Protein AF-A0A7X3QDZ6-F1 (afdb_monomer_lite)

Structure (mmCIF, N/CA/C/O backbone):
data_AF-A0A7X3QDZ6-F1
#
_entry.id   AF-A0A7X3QDZ6-F1
#
loop_
_atom_site.group_PDB
_atom_site.id
_atom_site.type_symbol
_atom_site.label_atom_id
_atom_site.label_alt_id
_atom_site.label_comp_id
_atom_site.label_asym_id
_atom_site.label_entity_id
_atom_site.label_seq_id
_atom_site.pdbx_PDB_ins_code
_atom_site.Cartn_x
_atom_site.Cartn_y
_atom_site.Cartn_z
_atom_site.occupancy
_atom_site.B_iso_or_equiv
_atom_site.auth_seq_id
_atom_site.auth_comp_id
_atom_site.auth_asym_id
_atom_site.auth_atom_id
_atom_site.pdbx_PDB_model_num
ATOM 1 N N . MET A 1 1 ? 13.128 16.447 39.216 1.00 39.03 1 MET A N 1
ATOM 2 C CA . MET A 1 1 ? 12.467 16.035 37.962 1.00 39.03 1 MET A CA 1
ATOM 3 C C . MET A 1 1 ? 12.676 17.175 36.978 1.00 39.03 1 MET A C 1
ATOM 5 O O . MET A 1 1 ? 12.108 18.234 37.190 1.00 39.03 1 MET A O 1
ATOM 9 N N . ILE A 1 2 ? 13.619 17.040 36.042 1.00 32.06 2 ILE A N 1
ATOM 10 C CA . ILE A 1 2 ? 13.965 18.112 35.094 1.00 32.06 2 ILE A CA 1
ATOM 11 C C . ILE A 1 2 ? 13.124 17.871 33.841 1.00 32.06 2 ILE A C 1
ATOM 13 O O . ILE A 1 2 ? 13.390 16.931 33.098 1.00 32.06 2 ILE A O 1
ATOM 17 N N . THR A 1 3 ? 12.072 18.663 33.657 1.00 36.03 3 THR A N 1
ATOM 18 C CA . THR A 1 3 ? 11.282 18.695 32.423 1.00 36.03 3 THR A CA 1
ATOM 19 C C . THR A 1 3 ? 12.034 19.507 31.375 1.00 36.03 3 THR A C 1
ATOM 21 O O . THR A 1 3 ? 12.447 20.638 31.626 1.00 36.03 3 THR A O 1
ATOM 24 N N . TYR A 1 4 ? 12.250 18.901 30.210 1.00 30.66 4 TYR A N 1
ATOM 25 C CA . TYR A 1 4 ? 12.899 19.527 29.066 1.00 30.66 4 TYR A CA 1
ATOM 26 C C . TYR A 1 4 ? 11.821 20.108 28.144 1.00 30.66 4 TYR A C 1
ATOM 28 O O . TYR A 1 4 ? 11.323 19.415 27.261 1.00 30.66 4 TYR A O 1
ATOM 36 N N . ASP A 1 5 ? 11.453 21.371 28.363 1.00 49.69 5 ASP A N 1
ATOM 37 C CA . ASP A 1 5 ? 10.680 22.163 27.400 1.00 49.69 5 ASP A CA 1
ATOM 38 C C . ASP A 1 5 ? 11.658 22.869 26.455 1.00 49.69 5 ASP A C 1
ATOM 40 O O . ASP A 1 5 ? 12.058 24.015 26.670 1.00 49.69 5 ASP A O 1
ATOM 44 N N . ALA A 1 6 ? 12.098 22.170 25.406 1.00 35.78 6 ALA A N 1
ATOM 45 C CA . ALA A 1 6 ? 12.750 22.849 24.294 1.00 35.78 6 ALA A CA 1
ATOM 46 C C . ALA A 1 6 ? 11.686 23.548 23.433 1.00 35.78 6 ALA A C 1
ATOM 48 O O . ALA A 1 6 ? 10.730 22.896 23.002 1.00 35.78 6 ALA A O 1
ATOM 49 N N . PRO A 1 7 ? 11.841 24.847 23.122 1.00 41.06 7 PRO A N 1
ATOM 50 C CA . PRO A 1 7 ? 10.949 25.522 22.195 1.00 41.06 7 PRO A CA 1
ATOM 51 C C . PRO A 1 7 ? 11.066 24.870 20.813 1.00 41.06 7 PRO A C 1
ATOM 53 O O . PRO A 1 7 ? 12.109 24.929 20.158 1.00 41.06 7 PRO A O 1
ATOM 56 N N . VAL A 1 8 ? 9.980 24.238 20.363 1.00 51.19 8 VAL A N 1
ATOM 57 C CA . VAL A 1 8 ? 9.862 23.713 19.001 1.00 51.19 8 VAL A CA 1
ATOM 58 C C . VAL A 1 8 ? 9.884 24.905 18.054 1.00 51.19 8 VAL A C 1
ATOM 60 O O . VAL A 1 8 ? 8.956 25.714 18.025 1.00 51.19 8 VAL A O 1
ATOM 63 N N . LYS A 1 9 ? 10.963 25.033 17.281 1.00 41.72 9 LYS A N 1
ATOM 64 C CA . LYS A 1 9 ? 11.078 26.046 16.233 1.00 41.72 9 LYS A CA 1
ATOM 65 C C . LYS A 1 9 ? 9.949 25.805 15.225 1.00 41.72 9 LYS A C 1
ATOM 67 O O . LYS A 1 9 ? 9.981 24.818 14.496 1.00 41.72 9 LYS A O 1
ATOM 72 N N . GLN A 1 10 ? 8.937 26.674 15.210 1.00 42.16 10 GLN A N 1
ATOM 73 C CA . GLN A 1 10 ? 7.867 26.619 14.215 1.00 42.16 10 GLN A CA 1
ATOM 74 C C . GLN A 1 10 ? 8.461 26.981 12.849 1.00 42.16 10 GLN A C 1
ATOM 76 O O . GLN A 1 10 ? 8.688 28.149 12.540 1.00 42.16 10 GLN A O 1
ATOM 81 N N . VAL A 1 11 ? 8.778 25.963 12.051 1.00 46.44 11 VAL A N 1
ATOM 82 C CA . VAL A 1 11 ? 9.081 26.132 10.628 1.00 46.44 11 VAL A CA 1
ATOM 83 C C . VAL A 1 11 ? 7.735 26.298 9.912 1.00 46.44 11 VAL A C 1
ATOM 85 O O . VAL A 1 11 ? 6.844 25.480 10.144 1.00 46.44 11 VAL A O 1
ATOM 88 N N . PRO A 1 12 ? 7.531 27.342 9.088 1.00 46.94 12 PRO A N 1
ATOM 89 C CA . PRO A 1 12 ? 6.293 27.490 8.328 1.00 46.94 12 PRO A CA 1
ATOM 90 C C . PRO A 1 12 ? 6.032 26.242 7.470 1.00 46.94 12 PRO A C 1
ATOM 92 O O . PRO A 1 12 ? 6.949 25.710 6.847 1.00 46.94 12 PRO A O 1
ATOM 95 N N . LEU A 1 13 ? 4.770 25.799 7.431 1.00 55.06 13 LEU A N 1
ATOM 96 C CA . LEU A 1 13 ? 4.281 24.551 6.814 1.00 55.06 13 LEU A CA 1
ATOM 97 C C . LEU A 1 13 ? 4.562 24.397 5.299 1.00 55.06 13 LEU A C 1
ATOM 99 O O . LEU A 1 13 ? 4.158 23.401 4.712 1.00 55.06 13 LEU A O 1
ATOM 103 N N . SER A 1 14 ? 5.239 25.351 4.649 1.00 57.78 14 SER A N 1
ATOM 104 C CA . SER A 1 14 ? 5.497 25.344 3.201 1.00 57.78 14 SER A CA 1
ATOM 105 C C . SER A 1 14 ? 6.920 24.954 2.787 1.00 57.78 14 SER A C 1
ATOM 107 O O . SER A 1 14 ? 7.248 25.034 1.601 1.00 57.78 14 SER A O 1
ATOM 109 N N . VAL A 1 15 ? 7.787 24.533 3.712 1.00 64.31 15 VAL A N 1
ATOM 110 C CA . VAL A 1 15 ? 9.142 24.103 3.337 1.00 64.31 15 VAL A CA 1
ATOM 111 C C . VAL A 1 15 ? 9.113 22.624 2.971 1.00 64.31 15 VAL A C 1
ATOM 113 O O . VAL A 1 15 ? 8.973 21.767 3.839 1.00 64.31 15 VAL A O 1
ATOM 116 N N . ALA A 1 16 ? 9.253 22.327 1.680 1.00 79.94 16 ALA A N 1
ATOM 117 C CA . ALA A 1 16 ? 9.419 20.960 1.205 1.00 79.94 16 ALA A CA 1
ATOM 118 C C . ALA A 1 16 ? 10.607 20.292 1.916 1.00 79.94 16 ALA A C 1
ATOM 120 O O . ALA A 1 16 ? 11.743 20.755 1.812 1.00 79.94 16 ALA A O 1
ATOM 121 N N . THR A 1 17 ? 10.342 19.209 2.642 1.00 87.12 17 THR A N 1
ATOM 122 C CA . THR A 1 17 ? 11.354 18.421 3.366 1.00 87.12 17 THR A CA 1
ATOM 123 C C . THR A 1 17 ? 11.896 17.266 2.526 1.00 87.12 17 THR A C 1
ATOM 125 O O . THR A 1 17 ? 12.957 16.723 2.826 1.00 87.12 17 THR A O 1
ATOM 128 N N . SER A 1 18 ? 11.189 16.921 1.449 1.00 90.56 18 SER A N 1
ATOM 129 C CA . SER A 1 18 ? 11.539 15.891 0.479 1.00 90.56 18 SER A CA 1
ATOM 130 C C . SER A 1 18 ? 11.453 16.446 -0.948 1.00 90.56 18 SER A C 1
ATOM 132 O O . SER A 1 18 ? 10.582 17.277 -1.230 1.00 90.56 18 SER A O 1
ATOM 134 N N . PRO A 1 19 ? 12.285 15.970 -1.896 1.00 91.12 19 PRO A N 1
ATOM 135 C CA . PRO A 1 19 ? 12.117 16.283 -3.315 1.00 91.12 19 PRO A CA 1
ATOM 136 C C . PRO A 1 19 ? 10.733 15.903 -3.864 1.00 91.12 19 PRO A C 1
ATOM 138 O O . PRO A 1 19 ? 10.259 16.546 -4.798 1.00 91.12 19 PRO A O 1
ATOM 141 N N . PHE A 1 20 ? 10.062 14.917 -3.257 1.00 89.50 20 PHE A N 1
ATOM 142 C CA . PHE A 1 20 ? 8.695 14.526 -3.618 1.00 89.50 20 PHE A CA 1
ATOM 143 C C . PHE A 1 20 ? 7.649 15.606 -3.284 1.00 89.50 20 PHE A C 1
ATOM 145 O O . PHE A 1 20 ? 6.623 15.685 -3.956 1.00 89.50 20 PHE A O 1
ATOM 152 N N . ASP A 1 21 ? 7.932 16.480 -2.316 1.00 85.19 21 ASP A N 1
ATOM 153 C CA . ASP A 1 21 ? 7.048 17.581 -1.904 1.00 85.19 21 ASP A CA 1
ATOM 154 C C . ASP A 1 21 ? 7.504 18.938 -2.468 1.00 85.19 21 ASP A C 1
ATOM 156 O O . ASP A 1 21 ? 6.826 19.958 -2.326 1.00 85.19 21 ASP A O 1
ATOM 160 N N . SER A 1 22 ? 8.667 18.969 -3.127 1.00 88.56 22 SER A N 1
ATOM 161 C CA . SER A 1 22 ? 9.267 20.186 -3.669 1.00 88.56 22 SER A CA 1
ATOM 162 C C . SER A 1 22 ? 8.448 20.764 -4.812 1.00 88.56 22 SER A C 1
ATOM 164 O O . SER A 1 22 ? 8.138 20.077 -5.780 1.00 88.56 22 SER A O 1
ATOM 166 N N . SER A 1 23 ? 8.199 22.073 -4.781 1.00 88.06 23 SER A N 1
ATOM 167 C CA . SER A 1 23 ? 7.532 22.767 -5.885 1.00 88.06 23 SER A CA 1
ATOM 168 C C . SER A 1 23 ? 8.296 22.774 -7.201 1.00 88.06 23 SER A C 1
ATOM 170 O O . SER A 1 23 ? 7.694 23.022 -8.241 1.00 88.06 23 SER A O 1
ATOM 172 N N . ILE A 1 24 ? 9.593 22.481 -7.149 1.00 90.69 24 ILE A N 1
ATOM 173 C CA . ILE A 1 24 ? 10.480 22.464 -8.308 1.00 90.69 24 ILE A CA 1
ATOM 174 C C . ILE A 1 24 ? 10.689 21.026 -8.797 1.00 90.69 24 ILE A C 1
ATOM 176 O O . ILE A 1 24 ? 10.744 20.798 -10.001 1.00 90.69 24 ILE A O 1
ATOM 180 N N . TYR A 1 25 ? 10.781 20.050 -7.883 1.00 90.25 25 TYR A N 1
ATOM 181 C CA . TYR A 1 25 ? 11.138 18.668 -8.233 1.00 90.25 25 TYR A CA 1
ATOM 182 C C . TYR A 1 25 ? 9.972 17.675 -8.257 1.00 90.25 25 TYR A C 1
ATOM 184 O O . TYR A 1 25 ? 10.123 16.606 -8.849 1.00 90.25 25 TYR A O 1
ATOM 192 N N . ARG A 1 26 ? 8.815 17.982 -7.654 1.00 88.56 26 ARG A N 1
ATOM 193 C CA . ARG A 1 26 ? 7.716 17.007 -7.530 1.00 88.56 26 ARG A CA 1
ATOM 194 C C . ARG A 1 26 ? 7.190 16.526 -8.881 1.00 88.56 26 ARG A C 1
ATOM 196 O O . ARG A 1 26 ? 6.906 15.350 -9.004 1.00 88.56 26 ARG A O 1
ATOM 203 N N . GLU A 1 27 ? 7.132 17.377 -9.905 1.00 87.88 27 GLU A N 1
ATOM 204 C CA . GLU A 1 27 ? 6.641 16.963 -11.233 1.00 87.88 27 GLU A CA 1
ATOM 205 C C . GLU A 1 27 ? 7.593 15.966 -11.921 1.00 87.88 27 GLU A C 1
ATOM 207 O O . GLU A 1 27 ? 7.200 15.274 -12.854 1.00 87.88 27 GLU A O 1
ATOM 212 N N . LEU A 1 28 ? 8.848 15.886 -11.462 1.00 89.56 28 LEU A N 1
ATOM 213 C CA . LEU A 1 28 ? 9.838 14.924 -11.941 1.00 89.56 28 LEU A CA 1
ATOM 214 C C . LEU A 1 28 ? 9.892 13.661 -11.073 1.00 89.56 28 LEU A C 1
ATOM 216 O O . LEU A 1 28 ? 10.048 12.561 -11.596 1.00 89.56 28 LEU A O 1
ATOM 220 N N . LEU A 1 29 ? 9.848 13.822 -9.749 1.00 91.12 29 LEU A N 1
ATOM 221 C CA . LEU A 1 29 ? 10.173 12.749 -8.807 1.00 91.12 29 LEU A CA 1
ATOM 222 C C . LEU A 1 29 ? 8.946 12.155 -8.118 1.00 91.12 29 LEU A C 1
ATOM 224 O O . LEU A 1 29 ? 8.983 10.993 -7.721 1.00 91.12 29 LEU A O 1
ATOM 228 N N . ARG A 1 30 ? 7.872 12.927 -7.931 1.00 89.44 30 ARG A N 1
ATOM 229 C CA . ARG A 1 30 ? 6.670 12.445 -7.252 1.00 89.44 30 ARG A CA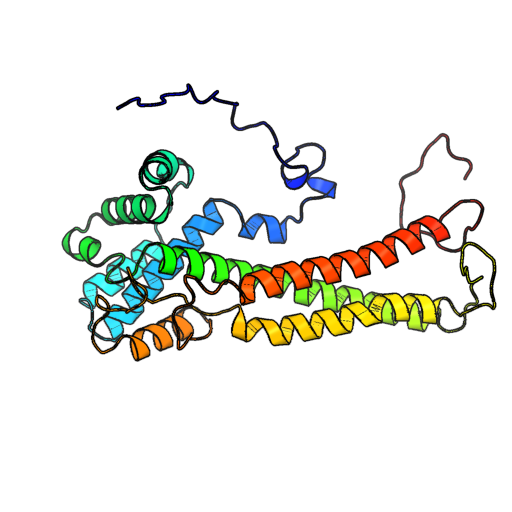 1
ATOM 230 C C . ARG A 1 30 ? 5.827 11.636 -8.218 1.00 89.44 30 ARG A C 1
ATOM 232 O O . ARG A 1 30 ? 5.511 12.064 -9.322 1.00 89.44 30 ARG A O 1
ATOM 239 N N . ASP A 1 31 ? 5.367 10.501 -7.725 1.00 92.31 31 ASP A N 1
ATOM 240 C CA . ASP A 1 31 ? 4.296 9.762 -8.362 1.00 92.31 31 ASP A CA 1
ATOM 241 C C . ASP A 1 31 ? 2.943 10.260 -7.837 1.00 92.31 31 ASP A C 1
ATOM 243 O O . ASP A 1 31 ? 2.673 10.157 -6.637 1.00 92.31 31 ASP A O 1
ATOM 247 N N . ALA A 1 32 ? 2.120 10.857 -8.703 1.00 89.75 32 ALA A N 1
ATOM 248 C CA . ALA A 1 32 ? 0.841 11.444 -8.300 1.00 89.75 32 ALA A CA 1
ATOM 249 C C . ALA A 1 32 ? -0.112 10.381 -7.730 1.00 89.75 32 ALA A C 1
ATOM 251 O O . ALA A 1 32 ? -0.553 10.531 -6.590 1.00 89.75 32 ALA A O 1
ATOM 252 N N . ASP A 1 33 ? -0.320 9.282 -8.465 1.00 92.75 33 ASP A N 1
ATOM 253 C CA . ASP A 1 33 ? -1.231 8.191 -8.093 1.00 92.75 33 AS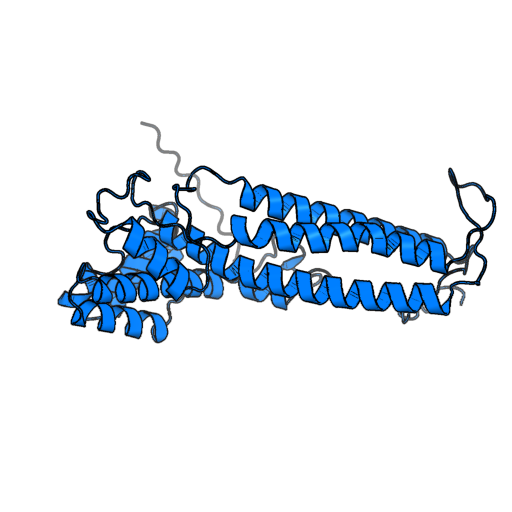P A CA 1
ATOM 254 C C . ASP A 1 33 ? -0.847 7.561 -6.744 1.00 92.75 33 ASP A C 1
ATOM 256 O O . ASP A 1 33 ? -1.692 7.345 -5.877 1.00 92.75 33 ASP A O 1
ATOM 260 N N . VAL A 1 34 ? 0.448 7.288 -6.527 1.00 95.31 34 VAL A N 1
ATOM 261 C CA . VAL A 1 34 ? 0.914 6.774 -5.228 1.00 95.31 34 VAL A CA 1
ATOM 262 C C . VAL A 1 34 ? 0.798 7.856 -4.156 1.00 95.31 34 VAL A C 1
ATOM 264 O O . VAL A 1 34 ? 0.361 7.565 -3.046 1.00 95.31 34 VAL A O 1
ATOM 267 N N . GLY A 1 35 ? 1.152 9.103 -4.468 1.00 93.38 35 GLY A N 1
ATOM 268 C CA . GLY A 1 35 ? 1.097 10.217 -3.524 1.00 93.38 35 GLY A CA 1
ATOM 269 C C . GLY A 1 35 ? -0.307 10.482 -2.975 1.00 93.38 35 GLY A C 1
ATOM 270 O O . GLY A 1 35 ? -0.441 10.808 -1.798 1.00 93.38 35 GLY A O 1
ATOM 271 N N . GLU A 1 36 ? -1.356 10.297 -3.780 1.00 93.88 36 GLU A N 1
ATOM 272 C CA . GLU A 1 36 ? -2.751 10.418 -3.331 1.00 93.88 36 GLU A CA 1
ATOM 273 C C . GLU A 1 36 ? -3.082 9.457 -2.178 1.00 93.88 36 GLU A C 1
ATOM 275 O O . GLU A 1 36 ? -3.755 9.850 -1.222 1.00 93.88 36 GLU A O 1
ATOM 280 N N . LEU A 1 37 ? -2.527 8.239 -2.202 1.00 97.06 37 LEU A N 1
ATOM 281 C CA . LEU A 1 37 ? -2.726 7.213 -1.171 1.00 97.06 37 LEU A CA 1
ATOM 282 C C . LEU A 1 37 ? -2.043 7.545 0.167 1.00 97.06 37 LEU A C 1
ATOM 284 O O . LEU A 1 37 ? -2.318 6.886 1.170 1.00 97.06 37 LEU A O 1
ATOM 288 N N . PHE A 1 38 ? -1.158 8.543 0.209 1.00 95.75 38 PHE A N 1
ATOM 289 C CA . PHE A 1 38 ? -0.389 8.912 1.404 1.00 95.75 38 PHE A CA 1
ATOM 290 C C . PHE A 1 38 ? -0.625 10.347 1.878 1.00 95.75 38 PHE A C 1
ATOM 292 O O . PHE A 1 38 ? 0.077 10.812 2.770 1.00 95.75 38 PHE A O 1
ATOM 299 N N . THR A 1 39 ? -1.639 11.028 1.343 1.00 95.62 39 THR A N 1
ATOM 300 C CA . THR A 1 39 ? -2.110 12.291 1.926 1.00 95.62 39 THR A CA 1
ATOM 301 C C . THR A 1 39 ? -2.697 12.063 3.321 1.00 95.62 39 THR A C 1
ATOM 303 O O . THR A 1 39 ? -3.249 10.994 3.603 1.00 95.62 39 THR A O 1
ATOM 306 N N . ASP A 1 40 ? -2.659 13.080 4.186 1.00 96.56 40 ASP A N 1
ATOM 307 C CA . ASP A 1 40 ? -3.281 12.997 5.515 1.00 96.56 40 ASP A CA 1
ATOM 308 C C . ASP A 1 40 ? -4.784 12.684 5.419 1.00 96.56 40 ASP A C 1
ATOM 310 O O . ASP A 1 40 ? -5.318 11.892 6.197 1.00 96.56 40 ASP A O 1
ATOM 314 N N . GLY A 1 41 ? -5.457 13.228 4.399 1.00 97.44 41 GLY A N 1
ATOM 315 C CA . GLY A 1 41 ? -6.850 12.906 4.092 1.00 97.44 41 GLY A CA 1
ATOM 316 C C . GLY A 1 41 ? -7.051 11.421 3.780 1.00 97.44 41 GLY A C 1
ATOM 317 O O . GLY A 1 41 ? -7.961 10.799 4.324 1.00 97.44 41 GLY A O 1
ATOM 318 N N . ALA A 1 42 ? -6.176 10.812 2.971 1.00 98.00 42 ALA A N 1
ATOM 319 C CA . ALA A 1 42 ? -6.233 9.379 2.683 1.00 98.00 42 ALA A CA 1
ATOM 320 C C . ALA A 1 42 ? -5.953 8.517 3.925 1.00 98.00 42 ALA A C 1
ATOM 322 O O . ALA A 1 42 ? -6.607 7.489 4.113 1.00 98.00 42 ALA A O 1
ATOM 323 N N . VAL A 1 43 ? -5.024 8.939 4.794 1.00 98.31 43 VAL A N 1
ATOM 324 C CA . VAL A 1 43 ? -4.739 8.276 6.080 1.00 98.31 43 VAL A CA 1
ATOM 325 C C . VAL A 1 43 ? -5.997 8.253 6.954 1.00 98.31 43 VAL A C 1
ATOM 327 O O . VAL A 1 43 ? -6.443 7.179 7.364 1.00 98.31 43 VAL A O 1
ATOM 330 N N . VAL A 1 44 ? -6.596 9.422 7.197 1.00 98.56 44 VAL A N 1
ATOM 331 C CA . VAL A 1 44 ? -7.809 9.575 8.015 1.00 98.56 44 VAL A CA 1
ATOM 332 C C . VAL A 1 44 ? -8.975 8.804 7.406 1.00 98.56 44 VAL A C 1
ATOM 334 O O . VAL A 1 44 ? -9.652 8.038 8.097 1.00 98.56 44 VAL A O 1
ATOM 337 N N . ARG A 1 45 ? -9.168 8.924 6.088 1.00 98.44 45 ARG A N 1
ATOM 338 C CA . ARG A 1 45 ? -10.257 8.250 5.386 1.00 98.44 45 ARG A CA 1
ATOM 339 C C . ARG A 1 45 ? -10.162 6.733 5.504 1.00 98.44 45 ARG A C 1
ATOM 341 O O . ARG A 1 45 ? -11.193 6.088 5.698 1.00 98.44 45 ARG A O 1
ATOM 348 N N . ALA A 1 46 ? -8.955 6.176 5.397 1.00 98.69 46 ALA A N 1
ATOM 349 C CA . ALA A 1 46 ? -8.726 4.746 5.540 1.00 98.69 46 ALA A CA 1
ATOM 350 C C . ALA A 1 46 ? -9.028 4.263 6.965 1.00 98.69 46 ALA A C 1
ATOM 352 O O . ALA A 1 46 ? -9.730 3.269 7.106 1.00 98.69 46 ALA A O 1
ATOM 353 N N . MET A 1 47 ? -8.580 4.982 8.002 1.00 98.75 47 MET A N 1
ATOM 354 C CA . MET A 1 47 ? -8.893 4.641 9.398 1.00 98.75 47 MET A CA 1
ATOM 355 C C . MET A 1 47 ? -10.405 4.637 9.658 1.00 98.75 47 MET A C 1
ATOM 357 O O . MET A 1 47 ? -10.944 3.658 10.163 1.00 98.75 47 MET A O 1
ATOM 361 N N . MET A 1 48 ? -11.118 5.673 9.216 1.00 98.75 48 MET A N 1
ATOM 362 C CA . MET A 1 48 ? -12.577 5.734 9.353 1.00 98.75 48 MET A CA 1
ATOM 363 C C . MET A 1 48 ? -13.297 4.608 8.587 1.00 98.75 48 MET A C 1
ATOM 365 O O . MET A 1 48 ? -14.311 4.094 9.051 1.00 98.75 48 MET A O 1
ATOM 369 N N . ARG A 1 49 ? -12.778 4.177 7.426 1.00 98.69 49 ARG A N 1
ATOM 370 C CA . ARG A 1 49 ? -13.324 3.011 6.706 1.00 98.69 49 ARG A CA 1
ATOM 371 C C . ARG A 1 49 ? -13.202 1.730 7.536 1.00 98.69 49 ARG A C 1
ATOM 373 O O . ARG A 1 49 ? -14.104 0.898 7.477 1.00 98.69 49 ARG A O 1
ATOM 380 N N . VAL A 1 50 ? -12.111 1.571 8.287 1.00 98.81 50 VAL A N 1
ATOM 381 C CA . VAL A 1 50 ? -11.928 0.433 9.199 1.00 98.81 50 VAL A CA 1
ATOM 382 C C . VAL A 1 50 ? -12.921 0.509 10.356 1.00 98.81 50 VAL A C 1
ATOM 384 O O . VAL A 1 50 ? -13.586 -0.485 10.618 1.00 98.81 50 VAL A O 1
ATOM 387 N N . GLU A 1 51 ? -13.091 1.677 10.980 1.00 98.75 51 GLU A N 1
ATOM 388 C CA . GLU A 1 51 ? -14.068 1.883 12.065 1.00 98.75 51 GLU A CA 1
ATOM 389 C C . GLU A 1 51 ? -15.500 1.530 11.637 1.00 98.75 51 GLU A C 1
ATOM 391 O O . GLU A 1 51 ? -16.208 0.801 12.332 1.00 98.75 51 GLU A O 1
ATOM 396 N N . GLY A 1 52 ? -15.920 1.995 10.455 1.00 98.62 52 GLY A N 1
ATOM 397 C CA . GLY A 1 52 ? -17.264 1.730 9.935 1.00 98.62 52 GLY A CA 1
ATOM 398 C C . GLY A 1 52 ? -17.477 0.249 9.632 1.00 98.62 52 GLY A C 1
ATOM 399 O O . GLY A 1 52 ? -18.492 -0.332 10.020 1.00 98.62 52 GLY A O 1
ATOM 400 N N . ALA A 1 53 ? -16.484 -0.391 9.004 1.00 98.75 53 ALA A N 1
ATOM 401 C CA . ALA A 1 53 ? -16.511 -1.826 8.737 1.00 98.75 53 ALA A CA 1
ATOM 402 C C . ALA A 1 53 ? -16.542 -2.652 10.033 1.00 98.75 53 ALA A C 1
ATOM 404 O O . ALA A 1 53 ? -17.328 -3.595 10.130 1.00 98.75 53 ALA A O 1
ATOM 405 N N . LEU A 1 54 ? -15.743 -2.277 11.036 1.00 98.56 54 LEU A N 1
ATOM 406 C CA . LEU A 1 54 ? -15.712 -2.933 12.340 1.00 98.56 54 LEU A CA 1
ATOM 407 C C . LEU A 1 54 ? -17.081 -2.856 13.021 1.00 98.56 54 LEU A C 1
ATOM 409 O O . LEU A 1 54 ? -17.648 -3.899 13.347 1.00 98.56 54 LEU A O 1
ATOM 413 N N . ALA A 1 55 ? -17.657 -1.658 13.147 1.00 98.50 55 ALA A N 1
ATOM 414 C CA . ALA A 1 55 ? -18.972 -1.475 13.756 1.00 98.50 55 ALA A CA 1
ATOM 415 C C . ALA A 1 55 ? -20.060 -2.265 13.009 1.00 98.50 55 ALA A C 1
ATOM 417 O O . ALA A 1 55 ? -20.873 -2.958 13.626 1.00 98.50 55 ALA A O 1
ATOM 418 N N . LYS A 1 56 ? -20.040 -2.240 11.670 1.00 98.62 56 LYS A N 1
ATOM 419 C CA . LYS A 1 56 ? -20.972 -3.002 10.827 1.00 98.62 56 LYS A CA 1
ATOM 420 C C . LYS A 1 56 ? -20.893 -4.509 11.083 1.00 98.62 56 LYS A C 1
ATOM 422 O O . LYS A 1 56 ? -21.930 -5.172 11.153 1.00 98.62 56 LYS A O 1
ATOM 427 N N . VAL A 1 57 ? -19.690 -5.076 11.181 1.00 98.44 57 VAL A N 1
ATOM 428 C CA . VAL A 1 57 ? -19.504 -6.509 11.470 1.00 98.44 57 VAL A CA 1
ATOM 429 C C . VAL A 1 57 ? -19.929 -6.825 12.903 1.00 98.44 57 VAL A C 1
ATOM 431 O O . VAL A 1 57 ? -20.694 -7.761 13.121 1.00 98.44 57 VAL A O 1
ATOM 434 N N . GLN A 1 58 ? -19.532 -6.005 13.877 1.00 98.12 58 GLN A N 1
ATOM 435 C CA . GLN A 1 58 ? -19.936 -6.173 15.273 1.00 98.12 58 GLN A CA 1
ATOM 436 C C . GLN A 1 58 ? -21.462 -6.163 15.435 1.00 98.12 58 GLN A C 1
ATOM 438 O O . GLN A 1 58 ? -22.004 -6.983 16.173 1.00 98.12 58 GLN A O 1
ATOM 443 N N . GLY A 1 59 ? -22.177 -5.303 14.705 1.00 98.06 59 GLY A N 1
ATOM 444 C CA . GLY A 1 59 ? -23.641 -5.293 14.688 1.00 98.06 59 GLY A CA 1
ATOM 445 C C . GLY A 1 59 ? -24.265 -6.545 14.068 1.00 98.06 59 GLY A C 1
ATOM 446 O O . GLY A 1 59 ? -25.288 -7.028 14.559 1.00 98.06 59 GLY A O 1
ATOM 447 N N . ARG A 1 60 ? -23.656 -7.104 13.011 1.00 97.94 60 ARG A N 1
ATOM 448 C CA . ARG A 1 60 ? -24.094 -8.379 12.411 1.00 97.94 60 ARG A CA 1
ATOM 449 C C . ARG A 1 60 ? -23.963 -9.541 13.389 1.00 97.94 60 ARG A C 1
ATOM 451 O O . ARG A 1 60 ? -24.894 -10.335 13.493 1.00 97.94 60 ARG A O 1
ATOM 458 N N . LEU A 1 61 ? -22.857 -9.578 14.128 1.00 97.44 61 LEU A N 1
ATOM 459 C CA . LEU A 1 61 ? -22.566 -10.590 15.147 1.00 97.44 61 LEU A CA 1
ATOM 460 C C . LEU A 1 61 ? -23.286 -10.348 16.483 1.00 97.44 61 LEU A C 1
ATOM 462 O O . LEU A 1 61 ? -23.242 -11.188 17.375 1.00 97.44 61 LEU A O 1
ATOM 466 N N . GLY A 1 62 ? -23.967 -9.208 16.634 1.00 96.19 62 GLY A N 1
ATOM 467 C CA . GLY A 1 62 ? -24.668 -8.849 17.867 1.00 96.19 62 GLY A CA 1
ATOM 468 C C . GLY A 1 62 ? -23.746 -8.450 19.024 1.00 96.19 62 GLY A C 1
ATOM 469 O O . GLY A 1 62 ? -24.196 -8.434 20.165 1.00 96.19 62 GLY A O 1
ATOM 470 N N . LEU A 1 63 ? -22.483 -8.113 18.744 1.00 95.56 63 LEU A N 1
ATOM 471 C CA . LEU A 1 63 ? -21.508 -7.636 19.735 1.00 95.56 63 LEU A CA 1
ATOM 472 C C . LEU A 1 63 ? -21.798 -6.198 20.187 1.00 95.56 63 LEU A C 1
ATOM 474 O O . LEU A 1 63 ? -21.515 -5.834 21.325 1.00 95.56 63 LEU A O 1
ATOM 478 N N . ILE A 1 64 ? -22.391 -5.394 19.302 1.00 96.94 64 ILE A N 1
ATOM 479 C CA . ILE A 1 64 ? -22.945 -4.071 19.613 1.00 96.94 64 ILE A CA 1
ATOM 480 C C . ILE A 1 64 ? -24.390 -3.989 19.090 1.00 96.94 64 ILE A C 1
ATOM 482 O O . ILE A 1 64 ? -24.751 -4.739 18.173 1.00 96.94 64 ILE A O 1
ATOM 486 N N . PRO A 1 65 ? -25.244 -3.089 19.615 1.00 98.00 65 PRO A N 1
ATOM 487 C CA . PRO A 1 65 ? -26.603 -2.919 19.112 1.00 98.00 65 PRO A CA 1
ATOM 488 C C . PRO A 1 65 ? -26.622 -2.611 17.611 1.00 98.00 65 PRO A C 1
ATOM 490 O O . PRO A 1 65 ? -25.901 -1.733 17.136 1.00 98.00 65 PRO A O 1
ATOM 493 N N . LYS A 1 66 ? -27.503 -3.285 16.858 1.00 98.19 66 LYS A N 1
ATOM 494 C CA . LYS A 1 66 ? -27.623 -3.115 15.396 1.00 98.19 66 LYS A CA 1
ATOM 495 C C . LYS A 1 66 ? -27.866 -1.663 14.973 1.00 98.19 66 LYS A C 1
ATOM 497 O O . LYS A 1 66 ? -27.340 -1.236 13.951 1.00 98.19 66 LYS A O 1
ATOM 502 N N . ALA A 1 67 ? -28.633 -0.910 15.765 1.00 97.88 67 ALA A N 1
ATOM 503 C CA . ALA A 1 67 ? -28.873 0.512 15.526 1.00 97.88 67 ALA A CA 1
ATOM 504 C C . ALA A 1 67 ? -27.577 1.334 15.637 1.00 97.88 67 ALA A C 1
ATOM 506 O O . ALA A 1 67 ? -27.277 2.113 14.737 1.00 97.88 67 ALA A O 1
ATOM 507 N N . SER A 1 68 ? -26.768 1.093 16.675 1.00 98.38 68 SER A N 1
ATOM 508 C CA . SER A 1 68 ? -25.466 1.748 16.852 1.00 98.38 68 SER A CA 1
ATOM 509 C C . SER A 1 68 ? -24.487 1.383 15.739 1.00 98.38 68 SER A C 1
ATOM 511 O O . SER A 1 68 ? -23.832 2.266 15.195 1.00 98.38 68 SER A O 1
ATOM 513 N N . ALA A 1 69 ? -24.434 0.108 15.343 1.00 98.31 69 ALA A N 1
ATOM 514 C CA . ALA A 1 69 ? -23.615 -0.340 14.217 1.00 98.31 69 ALA A CA 1
ATOM 515 C C . ALA A 1 69 ? -23.963 0.388 12.910 1.00 98.31 69 ALA A C 1
ATOM 517 O O . ALA A 1 69 ? -23.069 0.862 12.212 1.00 98.31 69 ALA A O 1
ATOM 518 N N . ALA A 1 70 ? -25.258 0.501 12.596 1.00 97.75 70 ALA A N 1
ATOM 519 C CA . ALA A 1 70 ? -25.727 1.201 11.405 1.00 97.75 70 ALA A CA 1
ATOM 520 C C . ALA A 1 70 ? -25.427 2.708 11.465 1.00 97.75 70 ALA A C 1
ATOM 522 O O . ALA A 1 70 ? -24.960 3.273 10.479 1.00 97.75 70 ALA A O 1
ATOM 523 N N . ALA A 1 71 ? -25.647 3.348 12.619 1.00 97.88 71 ALA A N 1
ATOM 524 C CA . ALA A 1 71 ? -25.338 4.763 12.815 1.00 97.88 71 ALA A CA 1
ATOM 525 C C . ALA A 1 71 ? -23.841 5.052 12.612 1.00 97.88 71 ALA A C 1
ATOM 527 O O . ALA A 1 71 ? -23.489 5.988 11.896 1.00 97.88 71 ALA A O 1
ATOM 528 N N . ILE A 1 72 ? -22.963 4.217 13.179 1.00 98.44 72 ILE A N 1
ATOM 529 C CA . ILE A 1 72 ? -21.510 4.365 13.039 1.00 98.44 72 ILE A CA 1
ATOM 530 C C . ILE A 1 72 ? -21.059 4.116 11.593 1.00 98.44 72 ILE A C 1
ATOM 532 O O . ILE A 1 72 ? -20.331 4.946 11.055 1.00 98.44 72 ILE A O 1
ATOM 536 N N . ASP A 1 73 ? -21.484 3.026 10.937 1.00 98.00 73 ASP A N 1
ATOM 537 C CA . ASP A 1 73 ? -21.098 2.742 9.539 1.00 98.00 73 ASP A CA 1
ATOM 538 C C . ASP A 1 73 ? -21.527 3.874 8.593 1.00 98.00 73 ASP A C 1
ATOM 540 O O . ASP A 1 73 ? -20.726 4.341 7.782 1.00 98.00 73 ASP A O 1
ATOM 544 N N . ASN A 1 74 ? -22.756 4.381 8.742 1.00 96.62 74 ASN A N 1
ATOM 545 C CA . ASN A 1 74 ? -23.245 5.512 7.951 1.00 96.62 74 ASN A CA 1
ATOM 546 C C . ASN A 1 74 ? -22.416 6.777 8.209 1.00 96.62 74 ASN A C 1
ATOM 548 O O . ASN A 1 74 ? -21.913 7.387 7.264 1.00 96.62 74 ASN A O 1
ATOM 552 N N . ALA A 1 75 ? -22.186 7.123 9.479 1.00 96.88 75 ALA A N 1
ATOM 553 C CA . ALA A 1 75 ? -21.374 8.279 9.846 1.00 96.88 75 ALA A CA 1
ATOM 554 C C . ALA A 1 75 ? -19.950 8.175 9.277 1.00 96.88 75 ALA A C 1
ATOM 556 O O . ALA A 1 75 ? -19.424 9.146 8.737 1.00 96.88 75 ALA A O 1
ATOM 557 N N . MET A 1 76 ? -19.332 6.991 9.311 1.00 97.62 76 MET A N 1
ATOM 558 C CA . MET A 1 76 ? -18.002 6.794 8.735 1.00 97.62 76 MET A CA 1
ATOM 559 C C . MET A 1 76 ? -17.979 6.968 7.216 1.00 97.62 76 MET A C 1
ATOM 561 O O . MET A 1 76 ? -16.926 7.296 6.679 1.00 97.62 76 MET A O 1
ATOM 565 N N . ARG A 1 77 ? -19.091 6.801 6.495 1.00 95.00 77 ARG A N 1
ATOM 566 C CA . ARG A 1 77 ? -19.146 7.052 5.043 1.00 95.00 77 ARG A CA 1
ATOM 567 C C . ARG A 1 77 ? -19.314 8.532 4.713 1.00 95.00 77 ARG A C 1
ATOM 569 O O . ARG A 1 77 ? -18.748 8.990 3.722 1.00 95.00 77 ARG A O 1
ATOM 576 N N . GLU A 1 78 ? -20.052 9.265 5.538 1.00 95.31 78 GLU A N 1
ATOM 577 C CA . GLU A 1 78 ? -20.488 10.634 5.240 1.00 95.31 78 GLU A CA 1
ATOM 578 C C . GLU A 1 78 ? -19.583 11.704 5.856 1.00 95.31 78 GLU A C 1
ATOM 580 O O . GLU A 1 78 ? -19.241 12.687 5.190 1.00 95.31 78 GLU A O 1
ATOM 585 N N . LEU A 1 79 ? -19.151 11.501 7.105 1.00 95.62 79 LEU A N 1
ATOM 586 C CA . LEU A 1 79 ? -18.370 12.488 7.840 1.00 95.62 79 LEU A CA 1
ATOM 587 C C . LEU A 1 79 ? -17.036 12.776 7.152 1.00 95.62 79 LEU A C 1
ATOM 589 O O . LEU A 1 79 ? -16.362 11.886 6.621 1.00 95.62 79 LEU A O 1
ATOM 593 N N . GLN A 1 80 ? -16.652 14.047 7.226 1.00 94.56 80 GLN A N 1
ATOM 594 C CA . GLN A 1 80 ? -15.348 14.547 6.824 1.00 94.56 80 GLN A CA 1
ATOM 595 C C . GLN A 1 80 ? -14.627 15.044 8.069 1.00 94.56 80 GLN A C 1
ATOM 597 O O . GLN A 1 80 ? -15.193 15.791 8.863 1.00 94.56 80 GLN A O 1
ATOM 602 N N . VAL A 1 81 ? -13.375 14.632 8.226 1.00 96.00 81 VAL A N 1
ATOM 603 C CA . VAL A 1 81 ? -12.506 15.091 9.308 1.00 96.00 81 VAL A CA 1
ATOM 604 C C . VAL A 1 81 ? -11.331 15.804 8.667 1.00 96.00 81 VAL A C 1
ATOM 606 O O . VAL A 1 81 ? -10.612 15.201 7.870 1.00 96.00 81 VAL A O 1
ATOM 609 N N . ASP A 1 82 ? -11.145 17.078 9.008 1.00 96.38 82 ASP A N 1
ATOM 610 C CA . ASP A 1 82 ? -9.935 17.812 8.645 1.00 96.38 82 ASP A CA 1
ATOM 611 C C . ASP A 1 82 ? -8.734 17.187 9.376 1.00 96.38 82 ASP A C 1
ATOM 613 O O . ASP A 1 82 ? -8.675 17.256 10.609 1.00 96.38 82 ASP A O 1
ATOM 617 N N . PRO A 1 83 ? -7.756 16.594 8.669 1.00 96.19 83 PRO A N 1
ATOM 618 C CA . PRO A 1 83 ? -6.611 15.975 9.320 1.00 96.19 83 PRO A CA 1
ATOM 619 C C . PRO A 1 83 ? -5.799 16.952 10.177 1.00 96.19 83 PRO A C 1
ATOM 621 O O . PRO A 1 83 ? -5.254 16.550 11.206 1.00 96.19 83 PRO A O 1
ATOM 624 N N . ALA A 1 84 ? -5.756 18.240 9.812 1.00 95.94 84 ALA A N 1
ATOM 625 C CA . ALA A 1 84 ? -5.022 19.242 10.580 1.00 95.94 84 ALA A CA 1
ATOM 626 C C . ALA A 1 84 ? -5.606 19.433 11.991 1.00 95.94 84 ALA A C 1
ATOM 628 O O . ALA A 1 84 ? -4.862 19.703 12.939 1.00 95.94 84 ALA A O 1
ATOM 629 N N . SER A 1 85 ? -6.915 19.215 12.157 1.00 96.56 85 SER A N 1
ATOM 630 C CA . SER A 1 85 ? -7.591 19.308 13.457 1.00 96.56 85 SER A CA 1
ATOM 631 C C . SER A 1 85 ? -7.133 18.232 14.454 1.00 96.56 85 SER A C 1
ATOM 633 O O . SER A 1 85 ? -7.199 18.443 15.664 1.00 96.56 85 SER A O 1
ATOM 635 N N . LEU A 1 86 ? -6.579 17.112 13.968 1.00 97.81 86 LEU A N 1
ATOM 636 C CA . LEU A 1 86 ? -6.095 16.006 14.800 1.00 97.81 86 LEU A CA 1
ATOM 637 C C . LEU A 1 86 ? -4.711 16.271 15.408 1.00 97.81 86 LEU A C 1
ATOM 639 O O . LEU A 1 86 ? -4.282 15.537 16.303 1.00 97.81 86 LEU A O 1
ATOM 643 N N . ALA A 1 87 ? -3.982 17.289 14.938 1.00 96.38 87 ALA A N 1
ATOM 644 C CA . ALA A 1 87 ? -2.583 17.503 15.305 1.00 96.38 87 ALA A CA 1
ATOM 645 C C . ALA A 1 87 ? -2.340 17.689 16.822 1.00 96.38 87 ALA A C 1
ATOM 647 O O . ALA A 1 87 ? -1.388 17.092 17.337 1.00 96.38 87 ALA A O 1
ATOM 648 N N . PRO A 1 88 ? -3.153 18.457 17.581 1.00 96.81 88 PRO A N 1
ATOM 649 C CA . PRO A 1 88 ? -2.969 18.591 19.027 1.00 96.81 88 PRO A CA 1
ATOM 650 C C . PRO A 1 88 ? -3.140 17.263 19.774 1.00 96.81 88 PRO A C 1
ATOM 652 O O . PRO A 1 88 ? -2.284 16.910 20.585 1.00 96.81 88 PRO A O 1
ATOM 655 N N . GLY A 1 89 ? -4.195 16.506 19.459 1.00 96.81 89 GLY A N 1
ATOM 656 C CA . GLY A 1 89 ? -4.455 15.205 20.080 1.00 96.81 89 GLY A CA 1
ATOM 657 C C . GLY A 1 89 ? -3.413 14.157 19.687 1.00 96.81 89 GLY A C 1
ATOM 658 O O . GLY A 1 89 ? -2.928 13.418 20.539 1.00 96.81 89 GLY A O 1
ATOM 659 N N . THR A 1 90 ? -2.968 14.171 18.427 1.00 97.25 90 THR A N 1
ATOM 660 C CA . THR A 1 90 ? -1.878 13.309 17.941 1.00 97.25 90 THR A CA 1
ATOM 661 C C . THR A 1 90 ? -0.580 13.575 18.700 1.00 97.25 90 THR A C 1
ATOM 663 O O . THR A 1 90 ? 0.099 12.636 19.106 1.00 97.25 90 THR A O 1
ATOM 666 N N . ARG A 1 91 ? -0.238 14.849 18.948 1.00 96.62 91 ARG A N 1
ATOM 667 C CA . ARG A 1 91 ? 0.936 15.216 19.755 1.00 96.62 91 ARG A CA 1
ATOM 668 C C . ARG A 1 91 ? 0.834 14.678 21.182 1.00 96.62 91 ARG A C 1
ATOM 670 O O . ARG A 1 91 ? 1.830 14.195 21.706 1.00 96.62 91 ARG A O 1
ATOM 677 N N . ALA A 1 92 ? -0.339 14.787 21.802 1.00 96.38 92 ALA A N 1
ATOM 678 C CA . ALA A 1 92 ? -0.549 14.355 23.180 1.00 96.38 92 ALA A CA 1
ATOM 679 C C . ALA A 1 92 ? -0.515 12.825 23.329 1.00 96.38 92 ALA A C 1
ATOM 681 O O . ALA A 1 92 ? 0.067 12.317 24.283 1.00 96.38 92 ALA A O 1
ATOM 682 N N . ALA A 1 93 ? -1.110 12.096 22.382 1.00 95.69 93 ALA A N 1
ATOM 683 C CA . ALA A 1 93 ? -1.213 10.638 22.425 1.00 95.69 93 ALA A CA 1
ATOM 684 C C . ALA A 1 93 ? -0.020 9.904 21.782 1.00 95.69 93 ALA A C 1
ATOM 686 O O . ALA A 1 93 ? 0.131 8.700 21.965 1.00 95.69 93 ALA A O 1
ATOM 687 N N . GLY A 1 94 ? 0.801 10.598 20.987 1.00 97.12 94 GLY A N 1
ATOM 688 C CA . GLY A 1 94 ? 1.878 10.008 20.182 1.00 97.12 94 GLY A CA 1
ATOM 689 C C . GLY A 1 94 ? 1.402 9.293 18.909 1.00 97.12 94 GLY A C 1
ATOM 690 O O . GLY A 1 94 ? 2.226 8.877 18.098 1.00 97.12 94 GLY A O 1
ATOM 691 N N . ILE A 1 95 ? 0.087 9.172 18.713 1.00 97.56 95 ILE A N 1
ATOM 692 C CA . ILE A 1 95 ? -0.573 8.508 17.584 1.00 97.56 95 ILE A CA 1
ATOM 693 C C . ILE A 1 95 ? -1.917 9.199 17.277 1.00 97.56 95 ILE A C 1
ATOM 695 O O . ILE A 1 95 ? -2.523 9.767 18.186 1.00 97.56 95 ILE A O 1
ATOM 699 N N . PRO A 1 96 ? -2.413 9.167 16.025 1.00 97.56 96 PRO A N 1
ATOM 700 C CA . PRO A 1 96 ? -3.593 9.942 15.629 1.00 97.56 96 PRO A CA 1
ATOM 701 C C . PRO A 1 96 ? -4.934 9.288 15.982 1.00 97.56 96 PRO A C 1
ATOM 703 O O . PRO A 1 96 ? -5.947 9.981 16.032 1.00 97.56 96 PRO A O 1
ATOM 706 N N . ALA A 1 97 ? -4.967 7.971 16.207 1.00 98.00 97 ALA A N 1
ATOM 707 C CA . ALA A 1 97 ? -6.223 7.239 16.360 1.00 98.00 97 ALA A CA 1
ATOM 708 C C . ALA A 1 97 ? -7.090 7.717 17.546 1.00 98.00 97 ALA A C 1
ATOM 710 O O . ALA A 1 97 ? -8.280 7.909 17.317 1.00 98.00 97 ALA A O 1
ATOM 711 N N . PRO A 1 98 ? -6.559 8.002 18.755 1.00 98.06 98 PRO A N 1
ATOM 712 C CA . PRO A 1 98 ? -7.377 8.537 19.848 1.00 98.06 98 PRO A CA 1
ATOM 713 C C . PRO A 1 98 ? -8.042 9.871 19.491 1.00 98.06 98 PRO A C 1
ATOM 715 O O . PRO A 1 98 ? -9.252 10.011 19.628 1.00 98.06 98 PRO A O 1
ATOM 718 N N . ALA A 1 99 ? -7.272 10.810 18.929 1.00 98.06 99 ALA A N 1
ATOM 719 C CA . ALA A 1 99 ? -7.785 12.113 18.506 1.00 98.06 99 ALA A CA 1
ATOM 720 C C . ALA A 1 99 ? -8.860 11.987 17.417 1.00 98.06 99 ALA A C 1
ATOM 722 O O . ALA A 1 99 ? -9.841 12.726 17.421 1.00 98.06 99 ALA A O 1
ATOM 723 N N . LEU A 1 100 ? -8.680 11.041 16.490 1.00 98.38 100 LEU A N 1
ATOM 724 C CA . LEU A 1 100 ? -9.674 10.744 15.467 1.00 98.38 100 LEU A CA 1
ATOM 725 C C . LEU A 1 100 ? -10.954 10.169 16.085 1.00 98.38 100 LEU A C 1
ATOM 727 O O . LEU A 1 100 ? -12.036 10.639 15.757 1.00 98.38 100 LEU A O 1
ATOM 731 N N . VAL A 1 101 ? -10.847 9.173 16.967 1.00 97.88 101 VAL A N 1
ATOM 732 C CA . VAL A 1 101 ? -12.011 8.554 17.618 1.00 97.88 101 VAL A CA 1
ATOM 733 C C . VAL A 1 101 ? -12.800 9.591 18.415 1.00 97.88 101 VAL A C 1
ATOM 735 O O . VAL A 1 101 ? -14.022 9.622 18.294 1.00 97.88 101 VAL A O 1
ATOM 738 N N . ASP A 1 102 ? -12.131 10.472 19.160 1.00 97.00 102 ASP A N 1
ATOM 739 C CA . ASP A 1 102 ? -12.793 11.547 19.907 1.00 97.00 102 ASP A CA 1
ATOM 740 C C . ASP A 1 102 ? -13.516 12.522 18.965 1.00 97.00 102 ASP A C 1
ATOM 742 O O . ASP A 1 102 ? -14.713 12.760 19.127 1.00 97.00 102 ASP A O 1
ATOM 746 N N . ALA A 1 103 ? -12.844 12.989 17.906 1.00 96.88 103 ALA A N 1
ATOM 747 C CA . ALA A 1 103 ? -13.454 13.871 16.908 1.00 96.88 103 ALA A CA 1
ATOM 748 C C . ALA A 1 103 ? -14.677 13.233 16.224 1.00 96.88 103 ALA A C 1
ATOM 750 O O . ALA A 1 103 ? -15.667 13.909 15.947 1.00 96.88 103 ALA A O 1
ATOM 751 N N . LEU A 1 104 ? -14.630 11.926 15.955 1.00 97.25 104 LEU A N 1
ATOM 752 C CA . LEU A 1 104 ? -15.747 11.194 15.363 1.00 97.25 104 LEU A CA 1
ATOM 753 C C . LEU A 1 104 ? -16.900 11.017 16.352 1.00 97.25 104 LEU A C 1
ATOM 755 O O . LEU A 1 104 ? -18.049 11.201 15.961 1.00 97.25 104 LEU A O 1
ATOM 759 N N . ARG A 1 105 ? -16.623 10.688 17.620 1.00 96.44 105 ARG A N 1
ATOM 760 C CA . ARG A 1 105 ? -17.654 10.588 18.667 1.00 96.44 105 ARG A CA 1
ATOM 761 C C . ARG A 1 105 ? -18.409 11.900 18.825 1.00 96.44 105 ARG A C 1
ATOM 763 O O . ARG A 1 105 ? -19.638 11.878 18.875 1.00 96.44 105 ARG A O 1
ATOM 770 N N . ASP A 1 106 ? -17.684 13.014 18.826 1.00 94.0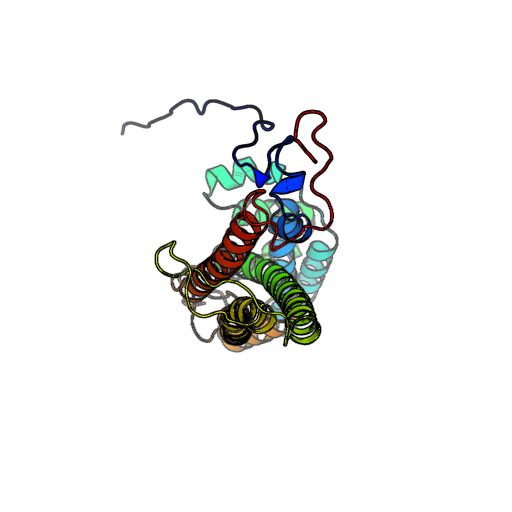6 106 ASP A N 1
ATOM 771 C CA . ASP A 1 106 ? -18.275 14.347 18.859 1.00 94.06 106 ASP A CA 1
ATOM 772 C C . ASP A 1 106 ? -19.094 14.613 17.589 1.00 94.06 106 ASP A C 1
ATOM 774 O O . ASP A 1 106 ? -20.246 15.037 17.665 1.00 94.06 106 ASP A O 1
ATOM 778 N N . ALA A 1 107 ? -18.554 14.305 16.407 1.00 93.94 107 ALA A N 1
ATOM 779 C CA . ALA A 1 107 ? -19.238 14.529 15.134 1.00 93.94 107 ALA A CA 1
ATOM 780 C C . ALA A 1 107 ? -20.496 13.661 14.932 1.00 93.94 107 ALA A C 1
ATOM 782 O O . ALA A 1 107 ? -21.397 14.075 14.204 1.00 93.94 107 ALA A O 1
ATOM 783 N N . LEU A 1 108 ? -20.592 12.490 15.576 1.00 93.19 108 LEU A N 1
ATOM 784 C CA . LEU A 1 108 ? -21.777 11.626 15.506 1.00 93.19 108 LEU A CA 1
ATOM 785 C C . LEU A 1 108 ? -23.032 12.293 16.089 1.00 93.19 108 LEU A C 1
ATOM 787 O O . LEU A 1 108 ? -24.132 11.932 15.681 1.00 93.19 108 LEU A O 1
ATOM 791 N N . GLN A 1 109 ? -22.883 13.213 17.055 1.00 90.06 109 GLN A N 1
ATOM 792 C CA . GLN A 1 109 ? -23.997 13.895 17.743 1.00 90.06 109 GLN A CA 1
ATOM 793 C C . GLN A 1 109 ? -25.079 12.932 18.291 1.00 90.06 109 GLN A C 1
ATOM 795 O O . GLN A 1 109 ? -26.237 13.308 18.457 1.00 90.06 109 GLN A O 1
ATOM 800 N N . ALA A 1 110 ? -24.694 11.686 18.585 1.00 91.50 110 ALA A N 1
ATOM 801 C CA . ALA A 1 110 ? -25.563 10.617 19.076 1.00 91.50 110 ALA A CA 1
ATOM 802 C C . ALA A 1 110 ? -24.821 9.809 20.158 1.00 91.50 110 ALA A C 1
ATOM 804 O O . ALA A 1 110 ? -24.223 8.765 19.859 1.00 91.50 110 ALA A O 1
ATOM 805 N N . PRO A 1 111 ? -24.772 10.303 21.411 1.00 90.25 111 PRO A N 1
ATOM 806 C CA . PRO A 1 111 ? -23.990 9.695 22.495 1.00 90.25 111 PRO A CA 1
ATOM 807 C C . PRO A 1 111 ? -24.316 8.211 22.757 1.00 90.25 111 PRO A C 1
ATOM 809 O O . PRO A 1 111 ? -23.436 7.411 23.091 1.00 90.25 111 PRO A O 1
ATOM 812 N N . GLU A 1 112 ? -25.571 7.814 22.553 1.00 93.50 112 GLU A N 1
ATOM 813 C CA . GLU A 1 112 ? -26.060 6.439 22.665 1.00 93.50 112 GLU A CA 1
ATOM 814 C C . GLU A 1 112 ? -25.448 5.483 21.630 1.00 93.50 112 GLU A C 1
ATOM 816 O O . GLU A 1 112 ? -25.422 4.271 21.842 1.00 93.50 112 GLU A O 1
ATOM 821 N N . HIS A 1 113 ? -24.919 6.011 20.526 1.00 96.25 113 HIS A N 1
ATOM 822 C CA . HIS A 1 113 ? -24.217 5.241 19.503 1.00 96.25 113 HIS A CA 1
ATOM 823 C C . HIS A 1 113 ? -22.701 5.427 19.604 1.00 96.25 113 HIS A C 1
ATOM 825 O O . HIS A 1 113 ? -21.954 4.460 19.472 1.00 96.25 113 HIS A O 1
ATOM 831 N N . ALA A 1 114 ? -22.242 6.644 19.907 1.00 94.81 114 ALA A N 1
ATOM 832 C CA . ALA A 1 114 ? -20.831 7.030 19.900 1.00 94.81 114 ALA A CA 1
ATOM 833 C C . ALA A 1 114 ? -19.942 6.206 20.851 1.00 94.81 114 ALA A C 1
ATOM 835 O O . ALA A 1 114 ? -18.773 5.964 20.548 1.00 94.81 114 ALA A O 1
ATOM 836 N N . HIS A 1 115 ? -20.471 5.720 21.976 1.00 93.88 115 HIS A N 1
ATOM 837 C CA . HIS A 1 115 ? -19.687 4.896 22.903 1.00 93.88 115 HIS A CA 1
ATOM 838 C C . HIS A 1 115 ? -19.338 3.497 22.356 1.00 93.88 115 HIS A C 1
ATOM 840 O O . HIS A 1 115 ? -18.418 2.865 22.871 1.00 93.88 115 HIS A O 1
ATOM 846 N N . TYR A 1 116 ? -20.020 3.033 21.299 1.00 97.25 116 TYR A N 1
ATOM 847 C CA . TYR A 1 116 ? -19.685 1.794 20.585 1.00 97.25 116 TYR A CA 1
ATOM 848 C C . TYR A 1 116 ? -18.667 1.999 19.452 1.00 97.25 116 TYR A C 1
ATOM 850 O O . TYR A 1 116 ? -18.190 1.024 18.874 1.00 97.25 116 TYR A O 1
ATOM 858 N N . LEU A 1 117 ? -18.312 3.243 19.113 1.00 97.81 117 LEU A N 1
ATOM 859 C CA . LEU A 1 117 ? -17.223 3.508 18.174 1.00 97.81 117 LEU A CA 1
ATOM 860 C C . LEU A 1 117 ? -15.902 3.017 18.778 1.00 97.81 117 LEU A C 1
ATOM 862 O O . LEU A 1 117 ? -15.633 3.281 19.958 1.00 97.81 117 LEU A O 1
ATOM 866 N N . HIS A 1 118 ? -15.078 2.352 17.961 1.00 97.69 118 HIS A N 1
ATOM 867 C CA . HIS A 1 118 ? -13.805 1.753 18.364 1.00 97.69 118 HIS A CA 1
ATOM 868 C C . HIS A 1 118 ? -13.939 0.603 19.386 1.00 97.69 118 HIS A C 1
ATOM 870 O O . HIS A 1 118 ? -13.008 0.316 20.139 1.00 97.69 118 HIS A O 1
ATOM 876 N N . TRP A 1 119 ? -15.102 -0.058 19.465 1.00 96.25 119 TRP A N 1
ATOM 877 C CA . TRP A 1 119 ? -15.359 -1.073 20.491 1.00 96.25 119 TRP A CA 1
ATOM 878 C C . TRP A 1 119 ? -14.389 -2.261 20.402 1.00 96.25 119 TRP A C 1
ATOM 880 O O . TRP A 1 119 ? -14.344 -2.972 19.399 1.00 96.25 119 TRP A O 1
ATOM 890 N N . GLY A 1 120 ? -13.614 -2.479 21.468 1.00 94.06 120 GLY A N 1
ATOM 891 C CA . GLY A 1 120 ? -12.679 -3.600 21.627 1.00 94.06 120 GLY A CA 1
ATOM 892 C C . GLY A 1 120 ? -11.391 -3.532 20.791 1.00 94.06 120 GLY A C 1
ATOM 893 O O . GLY A 1 120 ? -10.452 -4.278 21.079 1.00 94.06 120 GLY A O 1
ATOM 894 N N . ALA A 1 121 ? -11.314 -2.643 19.798 1.00 96.56 121 ALA A N 1
ATOM 895 C CA . ALA A 1 121 ? -10.106 -2.414 19.012 1.00 96.56 121 ALA A CA 1
ATOM 896 C C . ALA A 1 121 ? -9.058 -1.620 19.804 1.00 96.56 121 ALA A C 1
ATOM 898 O O . ALA A 1 121 ? -9.370 -0.910 20.761 1.00 96.56 121 ALA A O 1
ATOM 899 N N . THR A 1 122 ? -7.796 -1.736 19.391 1.00 97.50 122 THR A N 1
ATOM 900 C CA . THR A 1 122 ? -6.748 -0.785 19.781 1.00 97.50 122 THR A CA 1
ATOM 901 C C . THR A 1 122 ? -6.439 0.179 18.642 1.00 97.50 122 THR A C 1
ATOM 903 O O . THR A 1 122 ? -6.706 -0.096 17.472 1.00 97.50 122 THR A O 1
ATOM 906 N N . SER A 1 123 ? -5.791 1.299 18.958 1.00 98.19 123 SER A N 1
ATOM 907 C CA . SER A 1 123 ? -5.340 2.280 17.966 1.00 98.19 123 SER A CA 1
ATOM 908 C C . SER A 1 123 ? -4.534 1.648 16.826 1.00 98.19 123 SER A C 1
ATOM 910 O O . SER A 1 123 ? -4.712 2.010 15.663 1.00 98.19 123 SER A O 1
ATOM 912 N N . GLN A 1 124 ? -3.684 0.668 17.145 1.00 97.94 124 GLN A N 1
ATOM 913 C CA . GLN A 1 124 ? -2.868 -0.014 16.147 1.00 97.94 124 GLN A CA 1
ATOM 914 C C . GLN A 1 124 ? -3.698 -0.866 15.174 1.00 97.94 124 GLN A C 1
ATOM 916 O O . GLN A 1 124 ? -3.358 -0.895 13.997 1.00 97.94 124 GLN A O 1
ATOM 921 N N . ASP A 1 125 ? -4.802 -1.486 15.605 1.00 98.06 125 ASP A N 1
ATOM 922 C CA . ASP A 1 125 ? -5.687 -2.267 14.722 1.00 98.06 125 ASP A CA 1
ATOM 923 C C . ASP A 1 125 ? -6.206 -1.399 13.567 1.00 98.06 125 ASP A C 1
ATOM 925 O O . ASP A 1 125 ? -6.138 -1.765 12.389 1.00 98.06 125 ASP A O 1
ATOM 929 N N . ILE A 1 126 ? -6.649 -0.190 13.910 1.00 98.56 126 ILE A N 1
ATOM 930 C CA . ILE A 1 126 ? -7.218 0.781 12.976 1.00 98.56 126 ILE A CA 1
ATOM 931 C C . ILE A 1 126 ? -6.142 1.385 12.075 1.00 98.56 126 ILE A C 1
ATOM 933 O O . ILE A 1 126 ? -6.320 1.467 10.857 1.00 98.56 126 ILE A O 1
ATOM 937 N N . MET A 1 127 ? -5.006 1.779 12.655 1.00 98.69 127 MET A N 1
ATOM 938 C CA . MET A 1 127 ? -3.899 2.381 11.911 1.00 98.69 127 MET A CA 1
ATOM 939 C C . MET A 1 127 ? -3.261 1.395 10.928 1.00 98.69 127 MET A C 1
ATOM 941 O O . MET A 1 127 ? -3.047 1.748 9.767 1.00 98.69 127 MET A O 1
ATOM 945 N N . ASP A 1 128 ? -2.985 0.164 11.363 1.00 98.56 128 ASP A N 1
ATOM 946 C CA . ASP A 1 128 ? -2.334 -0.853 10.537 1.00 98.56 128 ASP A CA 1
ATOM 947 C C . ASP A 1 128 ? -3.275 -1.382 9.448 1.00 98.56 128 ASP A C 1
ATOM 949 O O . ASP A 1 128 ? -2.872 -1.477 8.287 1.00 98.56 128 ASP A O 1
ATOM 953 N N . THR A 1 129 ? -4.552 -1.629 9.761 1.00 98.69 129 THR A N 1
ATOM 954 C CA . THR A 1 129 ? -5.537 -1.996 8.729 1.00 98.69 129 THR A CA 1
ATOM 955 C C . THR A 1 129 ? -5.742 -0.846 7.736 1.00 98.69 129 THR A C 1
ATOM 957 O O . THR A 1 129 ? -5.785 -1.065 6.523 1.00 98.69 129 THR A O 1
ATOM 960 N N . GLY A 1 130 ? -5.787 0.402 8.218 1.00 98.69 130 GLY A N 1
ATOM 961 C CA . GLY A 1 130 ? -5.856 1.597 7.376 1.00 98.69 130 GLY A CA 1
ATOM 962 C C . GLY A 1 130 ? -4.619 1.784 6.488 1.00 98.69 130 GLY A C 1
ATOM 963 O O . GLY A 1 130 ? -4.732 2.213 5.339 1.00 98.69 130 GLY A O 1
ATOM 964 N N . LEU A 1 131 ? -3.423 1.442 6.974 1.00 98.75 131 LEU A N 1
ATOM 965 C CA . LEU A 1 131 ? -2.206 1.384 6.163 1.00 98.75 131 LEU A CA 1
ATOM 966 C C . LEU A 1 131 ? -2.316 0.304 5.084 1.00 98.75 131 LEU A C 1
ATOM 968 O O . LEU A 1 131 ? -2.103 0.602 3.911 1.00 98.75 131 LEU A O 1
ATOM 972 N N . VAL A 1 132 ? -2.698 -0.918 5.450 1.00 98.44 132 VAL A N 1
ATOM 973 C CA . VAL A 1 132 ? -2.817 -2.046 4.517 1.00 98.44 132 VAL A CA 1
ATOM 974 C C . VAL A 1 132 ? -3.835 -1.769 3.404 1.00 98.44 132 VAL A C 1
ATOM 976 O O . VAL A 1 132 ? -3.568 -2.075 2.241 1.00 98.44 132 VAL A O 1
ATOM 979 N N . LEU A 1 133 ? -4.959 -1.111 3.709 1.00 98.75 133 LEU A N 1
ATOM 980 C CA . LEU A 1 133 ? -5.930 -0.677 2.697 1.00 98.75 133 LEU A CA 1
ATOM 981 C C . LEU A 1 133 ? -5.312 0.245 1.634 1.00 98.75 133 LEU A C 1
ATOM 983 O O . LEU A 1 133 ? -5.663 0.139 0.458 1.00 98.75 133 LEU A O 1
ATOM 987 N N . ARG A 1 134 ? -4.392 1.129 2.036 1.00 98.69 134 ARG A N 1
ATOM 988 C CA . ARG A 1 134 ? -3.676 2.044 1.132 1.00 98.69 134 ARG A CA 1
ATOM 989 C C . ARG A 1 134 ? -2.557 1.315 0.389 1.00 98.69 134 ARG A C 1
ATOM 991 O O . ARG A 1 134 ? -2.418 1.483 -0.819 1.00 98.69 134 ARG A O 1
ATOM 998 N N . LEU A 1 135 ? -1.834 0.421 1.066 1.00 98.75 135 LEU A N 1
ATOM 999 C CA . LEU A 1 135 ? -0.816 -0.434 0.445 1.00 98.75 135 LEU A CA 1
ATOM 1000 C C . LEU A 1 135 ? -1.395 -1.388 -0.605 1.00 98.75 135 LEU A C 1
ATOM 1002 O O . LEU A 1 135 ? -0.697 -1.697 -1.567 1.00 98.75 135 LEU A O 1
ATOM 1006 N N . ARG A 1 136 ? -2.661 -1.808 -0.487 1.00 98.69 136 ARG A N 1
ATOM 1007 C CA . ARG A 1 136 ? -3.361 -2.521 -1.568 1.00 98.69 136 ARG A CA 1
ATOM 1008 C C . ARG A 1 136 ? -3.363 -1.700 -2.858 1.00 98.69 136 ARG A C 1
ATOM 1010 O O . ARG A 1 136 ? -2.952 -2.219 -3.888 1.00 98.69 136 ARG A O 1
ATOM 1017 N N . GLY A 1 137 ? -3.733 -0.418 -2.780 1.00 98.25 137 GLY A N 1
ATOM 1018 C CA . GLY A 1 137 ? -3.699 0.492 -3.929 1.00 98.25 137 GLY A CA 1
ATOM 1019 C C . GLY A 1 137 ? -2.292 0.645 -4.512 1.00 98.25 137 GLY A C 1
ATOM 1020 O O . GLY A 1 137 ? -2.119 0.604 -5.725 1.00 98.25 137 GLY A O 1
ATOM 1021 N N . VAL A 1 138 ? -1.266 0.716 -3.656 1.00 98.38 138 VAL A N 1
ATOM 1022 C CA . VAL A 1 138 ? 0.138 0.723 -4.104 1.00 98.38 138 VAL A CA 1
ATOM 1023 C C . VAL A 1 138 ? 0.489 -0.564 -4.854 1.00 98.38 138 VAL A C 1
ATOM 1025 O O . VAL A 1 138 ? 1.096 -0.498 -5.920 1.00 98.38 138 VAL A O 1
ATOM 1028 N N . CYS A 1 139 ? 0.102 -1.730 -4.328 1.00 98.56 139 CYS A N 1
ATOM 1029 C CA . CYS A 1 139 ? 0.350 -3.013 -4.987 1.00 98.56 139 CYS A CA 1
ATOM 1030 C C . CYS A 1 139 ? -0.319 -3.069 -6.363 1.00 98.56 139 CYS A C 1
ATOM 1032 O O . CYS A 1 139 ? 0.321 -3.496 -7.319 1.00 98.56 139 CYS A O 1
ATOM 1034 N N . ASP A 1 140 ? -1.561 -2.594 -6.476 1.00 98.38 140 ASP A N 1
ATOM 1035 C CA . ASP A 1 140 ? -2.309 -2.574 -7.736 1.00 98.38 140 ASP A CA 1
ATOM 1036 C C . ASP A 1 140 ? -1.632 -1.664 -8.781 1.00 98.38 140 ASP A C 1
ATOM 1038 O O . ASP A 1 140 ? -1.431 -2.073 -9.926 1.00 98.38 140 ASP A O 1
ATOM 1042 N N . ILE A 1 141 ? -1.187 -0.468 -8.373 1.00 98.38 141 ILE A N 1
ATOM 1043 C CA . ILE A 1 141 ? -0.441 0.466 -9.234 1.00 98.38 141 ILE A CA 1
ATOM 1044 C C . ILE A 1 141 ? 0.877 -0.157 -9.713 1.00 98.38 141 ILE A C 1
ATOM 1046 O O . ILE A 1 141 ? 1.199 -0.114 -10.904 1.00 98.38 141 ILE A O 1
ATOM 1050 N N . VAL A 1 142 ? 1.657 -0.738 -8.796 1.00 98.19 142 VAL A N 1
ATOM 1051 C CA . VAL A 1 142 ? 2.954 -1.350 -9.121 1.00 98.19 142 VAL A CA 1
ATOM 1052 C C . VAL A 1 142 ? 2.769 -2.546 -10.056 1.00 98.19 142 VAL A C 1
ATOM 1054 O O . VAL A 1 142 ? 3.518 -2.687 -11.021 1.00 98.19 142 VAL A O 1
ATOM 1057 N N . GLU A 1 143 ? 1.766 -3.388 -9.812 1.00 98.38 143 GLU A N 1
ATOM 1058 C CA . GLU A 1 143 ? 1.467 -4.566 -10.627 1.00 98.38 143 GLU A CA 1
ATOM 1059 C C . GLU A 1 143 ? 1.066 -4.200 -12.066 1.00 98.38 143 GLU A C 1
ATOM 1061 O O . GLU A 1 143 ? 1.604 -4.781 -13.023 1.00 98.38 143 GLU A O 1
ATOM 1066 N N . ASP A 1 144 ? 0.188 -3.206 -12.240 1.00 98.38 144 ASP A N 1
ATOM 1067 C CA . ASP A 1 144 ? -0.192 -2.702 -13.565 1.00 98.38 144 ASP A CA 1
ATOM 1068 C C . ASP A 1 144 ? 1.019 -2.123 -14.306 1.00 98.38 144 ASP A C 1
ATOM 1070 O O . ASP A 1 144 ? 1.327 -2.517 -15.439 1.00 98.38 144 ASP A O 1
ATOM 1074 N N . ARG A 1 145 ? 1.772 -1.233 -13.651 1.00 98.25 145 ARG A N 1
ATOM 1075 C CA . ARG A 1 145 ? 2.918 -0.557 -14.271 1.00 98.25 145 ARG A CA 1
ATOM 1076 C C . ARG A 1 145 ? 4.041 -1.526 -14.623 1.00 98.25 145 ARG A C 1
ATOM 1078 O O . ARG A 1 145 ? 4.574 -1.437 -15.731 1.00 98.25 145 ARG A O 1
ATOM 1085 N N . LEU A 1 146 ? 4.350 -2.497 -13.759 1.00 98.31 146 LEU A N 1
ATOM 1086 C CA . LEU A 1 146 ? 5.284 -3.580 -14.084 1.00 98.31 146 LEU A CA 1
ATOM 1087 C C . LEU A 1 146 ? 4.796 -4.379 -15.291 1.00 98.31 146 LEU A C 1
ATOM 1089 O O . LEU A 1 146 ? 5.575 -4.659 -16.199 1.00 98.31 146 LEU A O 1
ATOM 1093 N N . THR A 1 147 ? 3.507 -4.712 -15.353 1.00 98.50 147 THR A N 1
ATOM 1094 C CA . THR A 1 147 ? 2.938 -5.456 -16.483 1.00 98.50 147 THR A CA 1
ATOM 1095 C C . THR A 1 147 ? 3.041 -4.676 -17.793 1.00 98.50 147 THR A C 1
ATOM 1097 O O . THR A 1 147 ? 3.429 -5.240 -18.822 1.00 98.50 147 THR A O 1
ATOM 1100 N N . ARG A 1 148 ? 2.745 -3.374 -17.777 1.00 98.44 148 ARG A N 1
ATOM 1101 C CA . ARG A 1 148 ? 2.886 -2.493 -18.944 1.00 98.44 148 ARG A CA 1
ATOM 1102 C C . ARG A 1 148 ? 4.343 -2.353 -19.383 1.00 98.44 148 ARG A C 1
ATOM 1104 O O . ARG A 1 148 ? 4.618 -2.482 -20.579 1.00 98.44 148 ARG A O 1
ATOM 1111 N N . LEU A 1 149 ? 5.263 -2.151 -18.440 1.00 98.38 149 LEU A N 1
ATOM 1112 C CA . LEU A 1 149 ? 6.699 -2.066 -18.707 1.00 98.38 149 LEU A CA 1
ATOM 1113 C C . LEU A 1 149 ? 7.231 -3.368 -19.312 1.00 98.38 149 LEU A C 1
ATOM 1115 O O . LEU A 1 149 ? 7.876 -3.339 -20.355 1.00 98.38 149 LEU A O 1
ATOM 1119 N N . LEU A 1 150 ? 6.898 -4.516 -18.723 1.00 98.69 150 LEU A N 1
ATOM 1120 C CA . LEU A 1 150 ? 7.298 -5.831 -19.225 1.00 98.69 150 LEU A CA 1
ATOM 1121 C C . LEU A 1 150 ? 6.790 -6.085 -20.648 1.00 98.69 150 LEU A C 1
ATOM 1123 O O . LEU A 1 150 ? 7.543 -6.573 -21.488 1.00 98.69 150 LEU A O 1
ATOM 1127 N N . ARG A 1 151 ? 5.545 -5.701 -20.961 1.00 98.62 151 ARG A N 1
ATOM 1128 C CA . ARG A 1 151 ? 5.014 -5.768 -22.335 1.00 98.62 151 ARG A CA 1
ATOM 1129 C C . ARG A 1 151 ? 5.782 -4.855 -23.292 1.00 98.62 151 ARG A C 1
ATOM 1131 O O . ARG A 1 151 ? 6.037 -5.245 -24.428 1.00 98.62 151 ARG A O 1
ATOM 1138 N N . ALA A 1 152 ? 6.146 -3.646 -22.862 1.00 98.06 152 ALA A N 1
ATOM 1139 C CA . ALA A 1 152 ? 6.947 -2.734 -23.673 1.00 98.06 152 ALA A CA 1
ATOM 1140 C C . ALA A 1 152 ? 8.355 -3.289 -23.937 1.00 98.06 152 ALA A C 1
ATOM 1142 O O . ALA A 1 152 ? 8.770 -3.324 -25.094 1.00 98.06 152 ALA A O 1
ATOM 1143 N N . LEU A 1 153 ? 9.035 -3.797 -22.906 1.00 98.12 153 LEU A N 1
ATOM 1144 C CA . LEU A 1 153 ? 10.344 -4.439 -23.028 1.00 98.12 153 LEU A CA 1
ATOM 1145 C C . LEU A 1 153 ? 10.283 -5.671 -23.932 1.00 98.12 153 LEU A C 1
ATOM 1147 O O . LEU A 1 153 ? 11.120 -5.809 -24.813 1.00 98.12 153 LEU A O 1
ATOM 1151 N N . ALA A 1 154 ? 9.26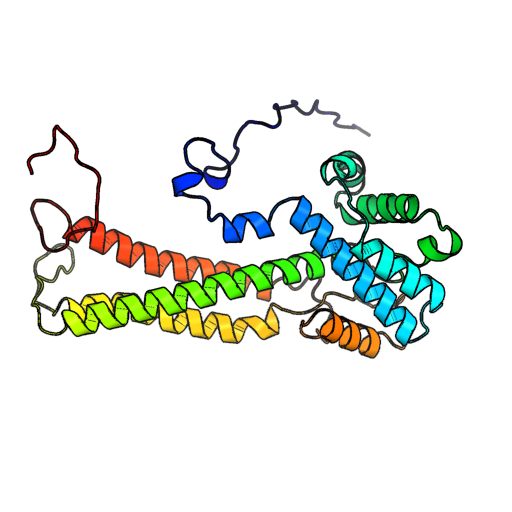2 -6.519 -23.792 1.00 98.50 154 ALA A N 1
ATOM 1152 C CA . ALA A 1 154 ? 9.082 -7.687 -24.652 1.00 98.50 154 ALA A CA 1
ATOM 1153 C C . ALA A 1 154 ? 8.920 -7.300 -26.132 1.00 98.50 154 ALA A C 1
ATOM 1155 O O . ALA A 1 154 ? 9.541 -7.910 -27.000 1.00 98.50 154 ALA A O 1
ATOM 1156 N N . ARG A 1 155 ? 8.135 -6.252 -26.428 1.00 98.31 155 ARG A N 1
ATOM 1157 C CA . ARG A 1 155 ? 8.003 -5.731 -27.798 1.00 98.31 155 ARG A CA 1
ATOM 1158 C C . ARG A 1 155 ? 9.333 -5.215 -28.335 1.00 98.31 155 ARG A C 1
ATOM 1160 O O . ARG A 1 155 ? 9.705 -5.575 -29.441 1.00 98.31 155 ARG A O 1
ATOM 1167 N N . GLN A 1 156 ? 10.055 -4.409 -27.558 1.00 96.19 156 GLN A N 1
ATOM 1168 C CA . GLN A 1 156 ? 11.357 -3.868 -27.963 1.00 96.19 156 GLN A CA 1
ATOM 1169 C C . GLN A 1 156 ? 12.397 -4.978 -28.175 1.00 96.19 156 GLN A C 1
ATOM 1171 O O . GLN A 1 156 ? 13.121 -4.967 -29.169 1.00 96.19 156 GLN A O 1
ATOM 1176 N N . ALA A 1 157 ? 12.414 -5.978 -27.292 1.00 97.62 157 ALA A N 1
ATOM 1177 C CA . ALA A 1 157 ? 13.267 -7.150 -27.419 1.00 97.62 157 ALA A CA 1
ATOM 1178 C C . ALA A 1 157 ? 12.993 -7.923 -28.718 1.00 97.62 157 ALA A C 1
ATOM 1180 O O . ALA A 1 157 ? 13.936 -8.302 -29.405 1.00 97.62 157 ALA A O 1
ATOM 1181 N N . ALA A 1 158 ? 11.718 -8.112 -29.078 1.00 98.12 158 ALA A N 1
ATOM 1182 C CA . ALA A 1 158 ? 11.322 -8.787 -30.312 1.00 98.12 158 ALA A CA 1
ATOM 1183 C C . ALA A 1 158 ? 11.637 -7.958 -31.569 1.00 98.12 158 ALA A C 1
ATOM 1185 O O . ALA A 1 158 ? 12.224 -8.480 -32.513 1.00 98.12 158 ALA A O 1
ATOM 1186 N N . THR A 1 159 ? 11.298 -6.664 -31.575 1.00 97.56 159 THR A N 1
ATOM 1187 C CA . THR A 1 159 ? 11.554 -5.757 -32.709 1.00 97.56 159 THR A CA 1
ATOM 1188 C C . THR A 1 159 ? 13.035 -5.701 -33.069 1.00 97.56 159 THR A C 1
ATOM 1190 O O . THR A 1 159 ? 13.388 -5.655 -34.245 1.00 97.56 159 THR A O 1
ATOM 1193 N N . HIS A 1 160 ? 13.909 -5.727 -32.064 1.00 95.56 160 HIS A N 1
ATOM 1194 C CA . HIS A 1 160 ? 15.350 -5.608 -32.251 1.00 95.56 160 HIS A CA 1
ATOM 1195 C C . HIS A 1 160 ? 16.102 -6.912 -31.943 1.00 95.56 160 HIS A C 1
ATOM 1197 O O . HIS A 1 160 ? 17.278 -6.885 -31.571 1.00 95.56 160 HIS A O 1
ATOM 1203 N N . ALA A 1 161 ? 15.432 -8.058 -32.107 1.00 96.38 161 ALA A N 1
ATOM 1204 C CA . ALA A 1 161 ? 15.964 -9.373 -31.755 1.00 96.38 161 ALA A CA 1
ATOM 1205 C C . ALA A 1 161 ? 17.277 -9.711 -32.468 1.00 96.38 161 ALA A C 1
ATOM 1207 O O . ALA A 1 161 ? 18.124 -10.358 -31.863 1.00 96.38 161 ALA A O 1
ATOM 1208 N N . GLU A 1 162 ? 17.454 -9.246 -33.710 1.00 95.75 162 GLU A N 1
ATOM 1209 C CA . GLU A 1 162 ? 18.609 -9.539 -34.573 1.00 95.75 162 GLU A CA 1
ATOM 1210 C C . GLU A 1 162 ? 19.608 -8.377 -34.700 1.00 95.75 162 GLU A C 1
ATOM 1212 O O . GLU A 1 162 ? 20.652 -8.537 -35.329 1.00 95.75 162 GLU A O 1
ATOM 1217 N N . LEU A 1 163 ? 19.321 -7.206 -34.116 1.00 94.44 163 LEU A N 1
ATOM 1218 C CA . LEU A 1 163 ? 20.170 -6.022 -34.279 1.00 94.44 163 LEU A CA 1
ATOM 1219 C C . LEU A 1 163 ? 21.428 -6.148 -33.391 1.00 94.44 163 LEU A C 1
ATOM 1221 O O . LEU A 1 163 ? 21.284 -6.227 -32.166 1.00 94.44 163 LEU A O 1
ATOM 1225 N N . PRO A 1 164 ? 22.651 -6.191 -33.959 1.00 92.75 164 PRO A N 1
ATOM 1226 C CA . PRO A 1 164 ? 23.875 -6.317 -33.174 1.00 92.75 164 PRO A CA 1
ATOM 1227 C C . PRO A 1 164 ? 24.159 -5.055 -32.351 1.00 92.75 164 PRO A C 1
ATOM 1229 O O . PRO A 1 164 ? 23.856 -3.942 -32.772 1.00 92.75 164 PRO A O 1
ATOM 1232 N N . LEU A 1 165 ? 24.784 -5.245 -31.191 1.00 91.62 165 LEU A N 1
ATOM 1233 C CA . LEU A 1 165 ? 25.274 -4.191 -30.303 1.00 91.62 165 LEU A CA 1
ATOM 1234 C C . LEU A 1 165 ? 26.727 -4.495 -29.924 1.00 91.62 165 LEU A C 1
ATOM 1236 O O . LEU A 1 165 ? 27.073 -5.657 -29.717 1.00 91.62 165 LEU A O 1
ATOM 1240 N N . ALA A 1 166 ? 27.578 -3.481 -29.771 1.00 89.50 166 ALA A N 1
ATOM 1241 C CA . ALA A 1 166 ? 28.889 -3.688 -29.163 1.00 89.50 166 ALA A CA 1
ATOM 1242 C C . ALA A 1 166 ? 28.722 -3.918 -27.648 1.00 89.50 166 ALA A C 1
ATOM 1244 O O . ALA A 1 166 ? 28.352 -3.008 -26.907 1.00 89.50 166 ALA A O 1
ATOM 1245 N N . ALA A 1 167 ? 28.985 -5.136 -27.157 1.00 89.94 167 ALA A N 1
ATOM 1246 C CA . ALA A 1 167 ? 28.980 -5.374 -25.712 1.00 89.94 167 ALA A CA 1
ATOM 1247 C C . ALA A 1 167 ? 30.148 -4.668 -25.038 1.00 89.94 167 ALA A C 1
ATOM 1249 O O . ALA A 1 167 ? 31.224 -4.518 -25.617 1.00 89.94 167 ALA A O 1
ATOM 1250 N N . ARG A 1 168 ? 29.947 -4.335 -23.761 1.00 91.06 168 ARG A N 1
ATOM 1251 C CA . ARG A 1 168 ? 30.992 -3.811 -22.888 1.00 91.06 168 ARG A CA 1
ATOM 1252 C C . ARG A 1 168 ? 31.099 -4.674 -21.638 1.00 91.06 168 ARG A C 1
ATOM 1254 O O . ARG A 1 168 ? 30.147 -4.787 -20.872 1.00 91.06 168 ARG A O 1
ATOM 1261 N N . THR A 1 169 ? 32.265 -5.271 -21.421 1.00 91.56 169 THR A N 1
ATOM 1262 C CA . THR A 1 169 ? 32.597 -6.006 -20.193 1.00 91.56 169 THR A CA 1
ATOM 1263 C C . THR A 1 169 ? 33.821 -5.364 -19.567 1.00 91.56 169 THR A C 1
ATOM 1265 O O . THR A 1 169 ? 34.842 -5.236 -20.237 1.00 91.56 169 THR A O 1
ATOM 1268 N N . ARG A 1 170 ? 33.742 -4.945 -18.297 1.00 89.50 170 ARG A N 1
ATOM 1269 C CA . ARG A 1 170 ? 34.815 -4.174 -17.636 1.00 89.50 170 ARG A CA 1
ATOM 1270 C C . ARG A 1 170 ? 35.263 -2.964 -18.485 1.00 89.50 170 ARG A C 1
ATOM 1272 O O . ARG A 1 170 ? 36.421 -2.859 -18.866 1.00 89.50 170 ARG A O 1
ATOM 1279 N N . PRO A 1 171 ? 34.356 -2.010 -18.708 1.00 85.88 171 PRO A N 1
ATOM 1280 C CA . PRO A 1 171 ? 34.357 -1.027 -19.813 1.00 85.88 171 PRO A CA 1
ATOM 1281 C C . PRO A 1 171 ? 34.956 -1.350 -21.201 1.00 85.88 171 PRO A C 1
ATOM 1283 O O . PRO A 1 171 ? 35.038 -0.434 -22.013 1.00 85.88 171 PRO A O 1
ATOM 1286 N N . GLN A 1 172 ? 35.367 -2.580 -21.518 1.00 89.56 172 GLN A N 1
ATOM 1287 C CA . GLN A 1 172 ? 36.022 -2.912 -22.790 1.00 89.56 172 GLN A CA 1
ATOM 1288 C C . GLN A 1 172 ? 35.052 -3.544 -23.784 1.00 89.56 172 GLN A C 1
ATOM 1290 O O . GLN A 1 172 ? 34.165 -4.299 -23.378 1.00 89.56 172 GLN A O 1
ATOM 1295 N N . ILE A 1 173 ? 35.259 -3.279 -25.079 1.00 91.00 173 ILE A N 1
ATOM 1296 C CA . ILE A 1 173 ? 34.500 -3.916 -26.162 1.00 91.00 173 ILE A CA 1
ATOM 1297 C C . ILE A 1 173 ? 34.665 -5.437 -26.070 1.00 91.00 173 ILE A C 1
ATOM 1299 O O . ILE A 1 173 ? 35.776 -5.950 -25.941 1.00 91.00 173 ILE A O 1
ATOM 1303 N N . ALA A 1 174 ? 33.544 -6.144 -26.146 1.00 91.12 174 ALA A N 1
ATOM 1304 C CA . ALA A 1 174 ? 33.471 -7.597 -26.105 1.00 91.12 174 ALA A CA 1
ATOM 1305 C C . ALA A 1 174 ? 32.691 -8.147 -27.309 1.00 91.12 174 ALA A C 1
ATOM 1307 O O . ALA A 1 174 ? 32.202 -7.398 -28.157 1.00 91.12 174 ALA A O 1
ATOM 1308 N N . THR A 1 175 ? 32.571 -9.474 -27.387 1.00 88.75 175 THR A N 1
ATOM 1309 C CA . THR A 1 175 ? 31.796 -10.156 -28.433 1.00 88.75 175 THR A CA 1
ATOM 1310 C C . THR A 1 175 ? 30.355 -9.633 -28.484 1.00 88.75 175 THR A C 1
ATOM 1312 O O . THR A 1 175 ? 29.717 -9.564 -27.430 1.00 88.75 175 THR A O 1
ATOM 1315 N N . PRO A 1 176 ? 29.829 -9.286 -29.671 1.00 84.88 176 PRO A N 1
ATOM 1316 C CA . PRO A 1 176 ? 28.588 -8.531 -29.793 1.00 84.88 176 PRO A CA 1
ATOM 1317 C C . PRO A 1 176 ? 27.359 -9.374 -29.420 1.00 84.88 176 PRO A C 1
ATOM 1319 O O . PRO A 1 176 ? 27.119 -10.413 -30.041 1.00 84.88 176 PRO A O 1
ATOM 1322 N N . PRO A 1 177 ? 26.542 -8.945 -28.442 1.00 88.69 177 PRO A N 1
ATOM 1323 C CA . PRO A 1 177 ? 25.202 -9.461 -28.271 1.00 88.69 177 PRO A CA 1
ATOM 1324 C C . PRO A 1 177 ? 24.277 -8.806 -29.298 1.00 88.69 177 PRO A C 1
ATOM 1326 O O . PRO A 1 177 ? 24.654 -7.928 -30.077 1.00 88.69 177 PRO A O 1
ATOM 1329 N N . ARG A 1 178 ? 23.016 -9.218 -29.254 1.00 93.19 178 ARG A N 1
ATOM 1330 C CA . ARG A 1 178 ? 21.927 -8.541 -29.953 1.00 93.19 178 ARG A CA 1
ATOM 1331 C C . ARG A 1 178 ? 21.229 -7.620 -28.961 1.00 93.19 178 ARG A C 1
ATOM 1333 O O . ARG A 1 178 ? 21.001 -8.029 -27.820 1.00 93.19 178 ARG A O 1
ATOM 1340 N N . ILE A 1 179 ? 20.868 -6.404 -29.360 1.00 93.62 179 ILE A N 1
ATOM 1341 C CA . ILE A 1 179 ? 20.201 -5.447 -28.460 1.00 93.62 179 ILE A CA 1
ATOM 1342 C C . ILE A 1 179 ? 18.898 -6.031 -27.900 1.00 93.62 179 ILE A C 1
ATOM 1344 O O . ILE A 1 179 ? 18.605 -5.839 -26.724 1.00 93.62 179 ILE A O 1
ATOM 1348 N N . GLY A 1 180 ? 18.163 -6.832 -28.681 1.00 95.69 180 GLY A N 1
ATOM 1349 C CA . GLY A 1 180 ? 16.957 -7.494 -28.197 1.00 95.69 180 GLY A CA 1
ATOM 1350 C C . GLY A 1 180 ? 17.213 -8.412 -26.997 1.00 95.69 180 GLY A C 1
ATOM 1351 O O . GLY A 1 180 ? 16.413 -8.440 -26.063 1.00 95.69 180 GLY A O 1
ATOM 1352 N N . ALA A 1 181 ? 18.369 -9.084 -26.953 1.00 95.31 181 ALA A N 1
ATOM 1353 C CA . ALA A 1 181 ? 18.778 -9.889 -25.803 1.00 95.31 181 ALA A CA 1
ATOM 1354 C C . ALA A 1 181 ? 19.114 -9.023 -24.576 1.00 95.31 181 ALA A C 1
ATOM 1356 O O . ALA A 1 181 ? 18.785 -9.398 -23.452 1.00 95.31 181 ALA A O 1
ATOM 1357 N N . VAL A 1 182 ? 19.714 -7.844 -24.777 1.00 95.31 182 VAL A N 1
ATOM 1358 C CA . VAL A 1 182 ? 19.983 -6.877 -23.696 1.00 95.31 182 VAL A CA 1
ATOM 1359 C C . VAL A 1 182 ? 18.676 -6.332 -23.112 1.00 95.31 182 VAL A C 1
ATOM 1361 O O . VAL A 1 182 ? 18.508 -6.312 -21.894 1.00 95.31 182 VAL A O 1
ATOM 1364 N N . VAL A 1 183 ? 17.715 -5.974 -23.970 1.00 96.81 183 VAL A N 1
ATOM 1365 C CA . VAL A 1 183 ? 16.384 -5.508 -23.553 1.00 96.81 183 VAL A CA 1
ATOM 1366 C C . VAL A 1 183 ? 15.625 -6.606 -22.803 1.00 96.81 183 VAL A C 1
ATOM 1368 O O . VAL A 1 183 ? 15.030 -6.346 -21.756 1.00 96.81 183 VAL A O 1
ATOM 1371 N N . ALA A 1 184 ? 15.676 -7.850 -23.289 1.00 97.62 184 ALA A N 1
ATOM 1372 C CA . ALA A 1 184 ? 15.091 -8.992 -22.588 1.00 97.62 184 ALA A CA 1
ATOM 1373 C C . ALA A 1 184 ? 15.730 -9.194 -21.202 1.00 97.62 184 ALA A C 1
ATOM 1375 O O . ALA A 1 184 ? 15.020 -9.431 -20.222 1.00 97.62 184 ALA A O 1
ATOM 1376 N N . ALA A 1 185 ? 17.052 -9.027 -21.096 1.00 96.94 185 ALA A N 1
ATOM 1377 C CA . ALA A 1 185 ? 17.775 -9.106 -19.830 1.00 96.94 185 ALA A CA 1
ATOM 1378 C C . ALA A 1 185 ? 17.387 -7.995 -18.834 1.00 96.94 185 ALA A C 1
ATOM 1380 O O . ALA A 1 185 ? 17.440 -8.239 -17.630 1.00 96.94 185 ALA A O 1
ATOM 1381 N N . TRP A 1 186 ? 16.946 -6.812 -19.285 1.00 98.12 186 TRP A N 1
ATOM 1382 C CA . TRP A 1 186 ? 16.347 -5.808 -18.389 1.00 98.12 186 TRP A CA 1
ATOM 1383 C C . TRP A 1 186 ? 15.004 -6.272 -17.809 1.00 98.12 186 TRP A C 1
ATOM 1385 O O . TRP A 1 186 ? 14.703 -6.002 -16.648 1.00 98.12 186 TRP A O 1
ATOM 1395 N N . GLY A 1 187 ? 14.196 -6.979 -18.605 1.00 98.25 187 GLY A N 1
ATOM 1396 C CA . GLY A 1 187 ? 12.871 -7.459 -18.200 1.00 98.25 187 GLY A CA 1
ATOM 1397 C C . GLY A 1 187 ? 12.888 -8.698 -17.300 1.00 98.25 187 GLY A C 1
ATOM 1398 O O . GLY A 1 187 ? 11.995 -8.863 -16.472 1.00 98.25 187 GLY A O 1
ATOM 1399 N N . ALA A 1 188 ? 13.899 -9.560 -17.427 1.00 98.06 188 ALA A N 1
ATOM 1400 C CA . ALA A 1 188 ? 14.010 -10.802 -16.659 1.00 98.06 188 ALA A CA 1
ATOM 1401 C C . ALA A 1 188 ? 13.886 -10.624 -15.127 1.00 98.06 188 ALA A C 1
ATOM 1403 O O . ALA A 1 188 ? 13.033 -11.289 -14.535 1.00 98.06 188 ALA A O 1
ATOM 1404 N N . PRO A 1 189 ? 14.642 -9.727 -14.457 1.00 98.38 189 PRO A N 1
ATOM 1405 C CA . PRO A 1 189 ? 14.472 -9.514 -13.019 1.00 98.38 189 PRO A CA 1
ATOM 1406 C C . PRO A 1 189 ? 13.077 -8.969 -12.667 1.00 98.38 189 PRO A C 1
ATOM 1408 O O . PRO A 1 189 ? 12.484 -9.415 -11.684 1.00 98.38 189 PRO A O 1
ATOM 1411 N N . LEU A 1 190 ? 12.508 -8.094 -13.507 1.00 98.62 190 LEU 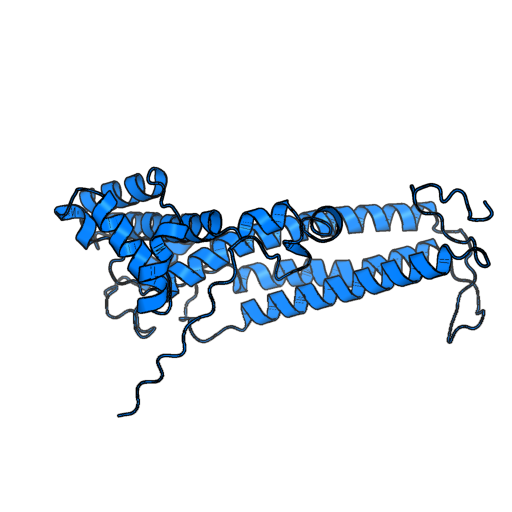A N 1
ATOM 1412 C CA . LEU A 1 190 ? 11.173 -7.508 -13.312 1.00 98.62 190 LEU A CA 1
ATOM 1413 C C . LEU A 1 190 ? 10.053 -8.560 -13.345 1.00 98.62 190 LEU A C 1
ATOM 1415 O O . LEU A 1 190 ? 9.071 -8.423 -12.615 1.00 98.62 190 LEU A O 1
ATOM 1419 N N . LEU A 1 191 ? 10.204 -9.637 -14.126 1.00 98.25 191 LEU A N 1
ATOM 1420 C CA . LEU A 1 191 ? 9.278 -10.778 -14.094 1.00 98.25 191 LEU A CA 1
ATOM 1421 C C . LEU A 1 191 ? 9.290 -11.473 -12.730 1.00 98.25 191 LEU A C 1
ATOM 1423 O O . LEU A 1 191 ? 8.225 -11.695 -12.154 1.00 98.25 191 LEU A O 1
ATOM 1427 N N . VAL A 1 192 ? 10.486 -11.748 -12.200 1.00 98.25 192 VAL A N 1
ATOM 1428 C CA . VAL A 1 192 ? 10.667 -12.366 -10.876 1.00 98.25 192 VAL A CA 1
ATOM 1429 C C . VAL A 1 192 ? 10.080 -11.474 -9.782 1.00 98.25 192 VAL A C 1
ATOM 1431 O O . VAL A 1 192 ? 9.424 -11.953 -8.864 1.00 98.25 192 VAL A O 1
ATOM 1434 N N . GLN A 1 193 ? 10.272 -10.157 -9.877 1.00 98.31 193 GLN A N 1
ATOM 1435 C CA . GLN A 1 193 ? 9.731 -9.219 -8.891 1.00 98.31 193 GLN A CA 1
ATOM 1436 C C . GLN A 1 193 ? 8.206 -9.092 -8.971 1.00 98.31 193 GLN A C 1
ATOM 1438 O O . GLN A 1 193 ? 7.560 -8.985 -7.932 1.00 98.31 193 GLN A O 1
ATOM 1443 N N . ARG A 1 194 ? 7.610 -9.167 -10.167 1.00 98.31 194 ARG A N 1
ATOM 1444 C CA . ARG A 1 194 ? 6.148 -9.218 -10.313 1.00 98.31 194 ARG A CA 1
ATOM 1445 C C . ARG A 1 194 ? 5.564 -10.484 -9.683 1.00 98.31 194 ARG A C 1
ATOM 1447 O O . ARG A 1 194 ? 4.547 -10.410 -9.003 1.00 98.31 194 ARG A O 1
ATOM 1454 N N . GLU A 1 195 ? 6.209 -11.632 -9.873 1.00 98.38 195 GLU A N 1
ATOM 1455 C CA . GLU A 1 195 ? 5.800 -12.873 -9.210 1.00 98.38 195 GLU A CA 1
ATOM 1456 C C . GLU A 1 195 ? 5.941 -12.770 -7.684 1.00 98.38 195 GLU A C 1
ATOM 1458 O O . GLU A 1 195 ? 5.013 -13.106 -6.950 1.00 98.38 195 GLU A O 1
ATOM 1463 N N . ALA A 1 196 ? 7.055 -12.218 -7.197 1.00 98.50 196 ALA A N 1
ATOM 1464 C CA . ALA A 1 196 ? 7.264 -11.985 -5.772 1.00 98.50 196 ALA A CA 1
ATOM 1465 C C . ALA A 1 196 ? 6.208 -11.042 -5.167 1.00 98.50 196 ALA A C 1
ATOM 1467 O O . ALA A 1 196 ? 5.788 -11.258 -4.031 1.00 98.50 196 ALA A O 1
ATOM 1468 N N . LEU A 1 197 ? 5.741 -10.031 -5.914 1.00 98.56 197 LEU A N 1
ATOM 1469 C CA . LEU A 1 197 ? 4.619 -9.190 -5.491 1.00 98.56 197 LEU A CA 1
ATOM 1470 C C . LEU A 1 197 ? 3.359 -10.037 -5.291 1.00 98.56 197 LEU A C 1
ATOM 1472 O O . LEU A 1 197 ? 2.768 -9.990 -4.216 1.00 98.56 197 LEU A O 1
ATOM 1476 N N . ALA A 1 198 ? 2.986 -10.851 -6.283 1.00 97.94 198 ALA A N 1
ATOM 1477 C CA . ALA A 1 198 ? 1.809 -11.717 -6.206 1.00 97.94 198 ALA A CA 1
ATOM 1478 C C . ALA A 1 198 ? 1.876 -12.689 -5.013 1.00 97.94 198 ALA A C 1
ATOM 1480 O O . ALA A 1 198 ? 0.884 -12.872 -4.309 1.00 97.94 198 ALA A O 1
ATOM 1481 N N . GLN A 1 199 ? 3.055 -13.252 -4.736 1.00 98.31 199 GLN A N 1
ATOM 1482 C CA . GLN A 1 199 ? 3.290 -14.134 -3.586 1.00 98.31 199 GLN A CA 1
ATOM 1483 C C . GLN A 1 199 ? 3.243 -13.396 -2.235 1.00 98.31 199 GLN A C 1
ATOM 1485 O O . GLN A 1 199 ? 2.836 -13.978 -1.229 1.00 98.31 199 GLN A O 1
ATOM 1490 N N . LEU A 1 200 ? 3.654 -12.124 -2.191 1.00 98.31 200 LEU A N 1
ATOM 1491 C CA . LEU A 1 200 ? 3.630 -11.292 -0.986 1.00 98.31 200 LEU A CA 1
ATOM 1492 C C . LEU A 1 200 ? 2.213 -10.826 -0.628 1.00 98.31 200 LEU A C 1
ATOM 1494 O O . LEU A 1 200 ? 1.872 -10.774 0.555 1.00 98.31 200 LEU A O 1
ATOM 1498 N N . ARG A 1 201 ? 1.378 -10.501 -1.626 1.00 97.88 201 ARG A N 1
ATOM 1499 C CA . ARG A 1 201 ? 0.020 -9.957 -1.434 1.00 97.88 201 ARG A CA 1
ATOM 1500 C C . ARG A 1 201 ? -0.797 -10.651 -0.332 1.00 97.88 201 ARG A C 1
ATOM 1502 O O . ARG A 1 201 ? -1.266 -9.927 0.541 1.00 97.88 201 ARG A O 1
ATOM 1509 N N . PRO A 1 202 ? -0.953 -11.989 -0.282 1.00 96.19 202 PRO A N 1
ATOM 1510 C CA . PRO A 1 202 ? -1.755 -12.636 0.764 1.00 96.19 202 PRO A CA 1
ATOM 1511 C C . PRO A 1 202 ? -1.178 -12.483 2.182 1.00 96.19 202 PRO A C 1
ATOM 1513 O O . PRO A 1 202 ? -1.931 -12.500 3.150 1.00 96.19 202 PRO A O 1
ATOM 1516 N N . ARG A 1 203 ? 0.143 -12.307 2.328 1.00 95.69 203 ARG A N 1
ATOM 1517 C CA . ARG A 1 203 ? 0.803 -12.089 3.631 1.00 95.69 203 ARG A CA 1
ATOM 1518 C C . ARG A 1 203 ? 0.803 -10.618 4.051 1.00 95.69 203 ARG A C 1
ATOM 1520 O O . ARG A 1 203 ? 0.829 -10.313 5.241 1.00 95.69 203 ARG A O 1
ATOM 1527 N N . LEU A 1 204 ? 0.786 -9.705 3.085 1.00 98.00 204 LEU A N 1
ATOM 1528 C CA . LEU A 1 204 ? 0.766 -8.262 3.319 1.00 98.00 204 LEU A CA 1
ATOM 1529 C C . LEU A 1 204 ? -0.652 -7.736 3.562 1.00 98.00 204 LEU A C 1
ATOM 1531 O O . LEU A 1 204 ? -0.871 -6.933 4.463 1.00 98.00 204 LEU A O 1
ATOM 1535 N N . LEU A 1 205 ? -1.607 -8.164 2.738 1.00 98.25 205 LEU A N 1
ATOM 1536 C CA . LEU A 1 205 ? -2.946 -7.592 2.676 1.00 98.25 205 LEU A CA 1
ATOM 1537 C C . LEU A 1 205 ? -3.886 -8.278 3.664 1.00 98.25 205 LEU A C 1
ATOM 1539 O O . LEU A 1 205 ? -4.830 -8.941 3.249 1.00 98.25 205 LEU A O 1
ATOM 1543 N N . ARG A 1 206 ? -3.616 -8.127 4.963 1.00 98.19 206 ARG A N 1
ATOM 1544 C CA . ARG A 1 206 ? -4.408 -8.714 6.052 1.00 98.19 206 ARG A CA 1
ATOM 1545 C C . ARG A 1 206 ? -4.922 -7.649 7.018 1.00 98.19 206 ARG A C 1
ATOM 1547 O O . ARG A 1 206 ? -4.298 -6.600 7.164 1.00 98.19 206 ARG A O 1
ATOM 1554 N N . VAL A 1 207 ? -6.056 -7.908 7.665 1.00 97.81 207 VAL A N 1
ATOM 1555 C CA . VAL A 1 207 ? -6.561 -7.039 8.742 1.00 97.81 207 VAL A CA 1
ATOM 1556 C C . VAL A 1 207 ? -5.683 -7.145 9.986 1.00 97.81 207 VAL A C 1
ATOM 1558 O O . VAL A 1 207 ? -5.100 -8.190 10.262 1.00 97.81 207 VAL A O 1
ATOM 1561 N N . SER A 1 208 ? -5.605 -6.059 10.748 1.00 97.12 208 SER A N 1
ATOM 1562 C CA . SER A 1 208 ? -5.111 -6.046 12.123 1.00 97.12 208 SER A CA 1
ATOM 1563 C C . SER A 1 208 ? -6.316 -5.919 13.052 1.00 97.12 208 SER A C 1
ATOM 1565 O O . SER A 1 208 ? -7.051 -4.935 12.966 1.00 97.12 208 SER A O 1
ATOM 1567 N N . LEU A 1 209 ? -6.553 -6.929 13.889 1.00 95.88 209 LEU A N 1
ATOM 1568 C CA . LEU A 1 209 ? -7.575 -6.893 14.934 1.00 95.88 209 LEU A CA 1
ATOM 1569 C C . LEU A 1 209 ? -7.166 -7.824 16.077 1.00 95.88 209 LEU A C 1
ATOM 1571 O O . LEU A 1 209 ? -7.416 -9.029 16.023 1.00 95.88 209 LEU A O 1
ATOM 1575 N N . ALA A 1 210 ? -6.486 -7.272 17.078 1.00 92.56 210 ALA A N 1
ATOM 1576 C CA . ALA A 1 210 ? -6.002 -8.038 18.225 1.00 92.56 210 ALA A CA 1
ATOM 1577 C C . ALA A 1 210 ? -6.175 -7.329 19.581 1.00 92.56 210 ALA A C 1
ATOM 1579 O O . ALA A 1 210 ? -5.861 -7.907 20.626 1.00 92.56 210 ALA A O 1
ATOM 1580 N N . GLY A 1 211 ? -6.692 -6.096 19.596 1.00 90.88 211 GLY A N 1
ATOM 1581 C CA . GLY A 1 211 ? -6.964 -5.349 20.821 1.00 90.88 211 GLY A CA 1
ATOM 1582 C C . GLY A 1 211 ? -5.699 -4.908 21.567 1.00 90.88 211 GLY A C 1
ATOM 1583 O O . GLY A 1 211 ? -4.575 -5.052 21.092 1.00 90.88 211 GLY A O 1
ATOM 1584 N N . ALA A 1 212 ? -5.884 -4.342 22.763 1.00 88.25 212 ALA A N 1
ATOM 1585 C CA . ALA A 1 212 ? -4.858 -3.567 23.474 1.00 88.25 212 ALA A CA 1
ATOM 1586 C C . ALA A 1 212 ? -3.506 -4.277 23.685 1.00 88.25 212 ALA A C 1
ATOM 1588 O O . ALA A 1 212 ? -2.464 -3.639 23.566 1.00 88.25 212 ALA A O 1
ATOM 1589 N N . ALA A 1 213 ? -3.521 -5.574 24.002 1.00 87.00 213 ALA A N 1
ATOM 1590 C CA . ALA A 1 213 ? -2.321 -6.368 24.285 1.00 87.00 213 ALA A CA 1
ATOM 1591 C C . ALA A 1 213 ? -2.109 -7.516 23.280 1.00 87.00 213 ALA A C 1
ATOM 1593 O O . ALA A 1 213 ? -1.384 -8.465 23.571 1.00 87.00 213 ALA A O 1
ATOM 1594 N N . GLY A 1 214 ? -2.788 -7.479 22.129 1.00 83.75 214 GLY A N 1
ATOM 1595 C CA . GLY A 1 214 ? -2.713 -8.539 21.120 1.00 83.75 214 GLY A CA 1
ATOM 1596 C C . GLY A 1 214 ? -3.422 -9.849 21.498 1.00 83.75 214 GLY A C 1
ATOM 1597 O O . GLY A 1 214 ? -3.299 -10.838 20.781 1.00 83.75 214 GLY A O 1
ATOM 1598 N N . ASN A 1 215 ? -4.150 -9.876 22.620 1.00 83.19 215 ASN A N 1
ATOM 1599 C CA . ASN A 1 215 ? -4.847 -11.055 23.147 1.00 83.19 215 ASN A CA 1
ATOM 1600 C C . ASN A 1 215 ? -6.371 -11.010 22.957 1.00 83.19 215 ASN A C 1
ATOM 1602 O O . ASN A 1 215 ? -7.068 -11.907 23.417 1.00 83.19 215 ASN A O 1
ATOM 1606 N N . SER A 1 216 ? -6.889 -9.958 22.320 1.00 87.56 216 SER A N 1
ATOM 1607 C CA . SER A 1 216 ? -8.305 -9.790 21.984 1.00 87.56 216 SER A CA 1
ATOM 1608 C C . SER A 1 216 ? -9.290 -9.862 23.157 1.00 87.56 216 SER A C 1
ATOM 1610 O O . SER A 1 216 ? -10.481 -10.065 22.943 1.00 87.56 216 SER A O 1
ATOM 1612 N N . ALA A 1 217 ? -8.833 -9.643 24.395 1.00 86.81 217 ALA A N 1
ATOM 1613 C CA . ALA A 1 217 ? -9.659 -9.839 25.591 1.00 86.81 217 ALA A CA 1
ATOM 1614 C C . ALA A 1 217 ? -10.949 -8.992 25.604 1.00 86.81 217 ALA A C 1
ATOM 1616 O O . ALA A 1 217 ? -11.963 -9.412 26.152 1.00 86.81 217 ALA A O 1
ATOM 1617 N N . ALA A 1 218 ? -10.926 -7.811 24.978 1.00 87.19 218 ALA A N 1
ATOM 1618 C CA . ALA A 1 218 ? -12.076 -6.909 24.887 1.00 87.19 218 ALA A CA 1
ATOM 1619 C C . ALA A 1 218 ? -13.020 -7.202 23.700 1.00 87.19 218 ALA A C 1
ATOM 1621 O O . ALA A 1 218 ? -14.066 -6.568 23.591 1.00 87.19 218 ALA A O 1
ATOM 1622 N N . LEU A 1 219 ? -12.660 -8.130 22.805 1.00 85.00 219 LEU A N 1
ATOM 1623 C CA . LEU A 1 219 ? -13.424 -8.463 21.592 1.00 85.00 219 LEU A CA 1
ATOM 1624 C C . LEU A 1 219 ? -14.387 -9.649 21.797 1.00 85.00 219 LEU A C 1
ATOM 1626 O O . LEU A 1 219 ? -15.217 -9.919 20.929 1.00 85.00 219 LEU A O 1
ATOM 1630 N N . GLY A 1 220 ? -14.317 -10.306 22.960 1.00 83.88 220 GLY A N 1
ATOM 1631 C CA . GLY A 1 220 ? -15.185 -11.417 23.348 1.00 83.88 220 GLY A CA 1
ATOM 1632 C C . GLY A 1 220 ? -14.849 -12.743 22.660 1.00 83.88 220 GLY A C 1
ATOM 1633 O O . GLY A 1 220 ? -13.898 -12.852 21.886 1.00 83.88 220 GLY A O 1
ATOM 1634 N N . ASP A 1 221 ? -15.670 -13.758 22.930 1.00 88.00 221 ASP A N 1
ATOM 1635 C CA . ASP A 1 221 ? -15.422 -15.147 22.507 1.00 88.00 221 ASP A CA 1
ATOM 1636 C C . ASP A 1 221 ? -15.556 -15.369 20.988 1.00 88.00 221 ASP A C 1
ATOM 1638 O O . ASP A 1 221 ? -15.154 -16.404 20.467 1.00 88.00 221 ASP A O 1
ATOM 1642 N N . GLN A 1 222 ? -16.112 -14.396 20.258 1.00 90.00 222 GLN A N 1
ATOM 1643 C CA . GLN A 1 222 ? -16.336 -14.464 18.808 1.00 90.00 222 GLN A CA 1
ATOM 1644 C C . GLN A 1 222 ? -15.230 -13.774 17.993 1.00 90.00 222 GLN A C 1
ATOM 1646 O O . GLN A 1 222 ? -15.436 -13.478 16.816 1.00 90.00 222 GLN A O 1
ATOM 1651 N N . VAL A 1 223 ? -14.066 -13.482 18.588 1.00 91.31 223 VAL A N 1
ATOM 1652 C CA . VAL A 1 223 ? -13.003 -12.705 17.925 1.00 91.31 223 VAL A CA 1
ATOM 1653 C C . VAL A 1 223 ? -12.566 -13.296 16.581 1.00 91.31 223 VAL A C 1
ATOM 1655 O O . VAL A 1 223 ? -12.382 -12.547 15.625 1.00 91.31 223 VAL A O 1
ATOM 1658 N N . GLU A 1 224 ? -12.430 -14.619 16.476 1.00 93.62 224 GLU A N 1
ATOM 1659 C CA . GLU A 1 224 ? -11.997 -15.271 15.235 1.00 93.62 224 GLU A CA 1
ATOM 1660 C C . GLU A 1 224 ? -13.003 -15.024 14.104 1.00 93.62 224 GLU A C 1
ATOM 1662 O O . GLU A 1 224 ? -12.627 -14.592 13.014 1.00 93.62 224 GLU A O 1
ATOM 1667 N N . GLN A 1 225 ? -14.298 -15.195 14.392 1.00 95.88 225 GLN A N 1
ATOM 1668 C CA . GLN A 1 225 ? -15.368 -14.908 13.440 1.00 95.88 225 GLN A CA 1
ATOM 1669 C C . GLN A 1 225 ? -15.439 -13.411 13.104 1.00 95.88 225 GLN A C 1
ATOM 1671 O O . GLN A 1 225 ? -15.563 -13.052 11.934 1.00 95.88 225 GLN A O 1
ATOM 1676 N N . LEU A 1 226 ? -15.318 -12.532 14.104 1.00 96.31 226 LEU A N 1
ATOM 1677 C CA . LEU A 1 226 ? -15.290 -11.080 13.913 1.00 96.31 226 LEU A CA 1
ATOM 1678 C C . LEU A 1 226 ? -14.154 -10.661 12.975 1.00 96.31 226 LEU A C 1
ATOM 1680 O O . LEU A 1 226 ? -14.374 -9.876 12.052 1.00 96.31 226 LEU A O 1
ATOM 1684 N N . ARG A 1 227 ? -12.947 -11.188 13.187 1.00 96.56 227 ARG A N 1
ATOM 1685 C CA . ARG A 1 227 ? -11.771 -10.862 12.378 1.00 96.56 227 ARG A CA 1
ATOM 1686 C C . ARG A 1 227 ? -11.908 -11.384 10.949 1.00 96.56 227 ARG A C 1
ATOM 1688 O O . ARG A 1 227 ? -11.640 -10.629 10.014 1.00 96.56 227 ARG A O 1
ATOM 1695 N N . ALA A 1 228 ? -12.401 -12.609 10.769 1.00 97.00 228 ALA A N 1
ATOM 1696 C CA . ALA A 1 228 ? -12.672 -13.176 9.450 1.00 97.00 228 ALA A CA 1
ATOM 1697 C C . ALA A 1 228 ? -13.746 -12.380 8.680 1.00 97.00 228 ALA A C 1
ATOM 1699 O O . ALA A 1 228 ? -13.570 -12.072 7.499 1.00 97.00 228 ALA A O 1
ATOM 1700 N N . GLU A 1 229 ? -14.839 -11.980 9.339 1.00 98.06 229 GLU A N 1
ATOM 1701 C CA . GLU A 1 229 ? -15.881 -11.158 8.710 1.00 98.06 229 GLU A CA 1
ATOM 1702 C C . GLU A 1 229 ? -15.416 -9.723 8.421 1.00 98.06 229 GLU A C 1
ATOM 1704 O O . GLU A 1 229 ? -15.799 -9.156 7.395 1.00 98.06 229 GLU A O 1
ATOM 1709 N N . LEU A 1 230 ? -14.560 -9.142 9.269 1.00 98.25 230 LEU A N 1
ATOM 1710 C CA . LEU A 1 230 ? -13.921 -7.850 9.007 1.00 98.25 230 LEU A CA 1
ATOM 1711 C C . LEU A 1 230 ? -12.976 -7.922 7.804 1.00 98.25 230 LEU A C 1
ATOM 1713 O O . LEU A 1 230 ? -12.991 -7.027 6.955 1.00 98.25 230 LEU A O 1
ATOM 1717 N N . ALA A 1 231 ? -12.185 -8.991 7.704 1.00 98.19 231 ALA A N 1
ATOM 1718 C CA . ALA A 1 231 ? -11.326 -9.249 6.557 1.00 98.19 231 ALA A CA 1
ATOM 1719 C C . ALA A 1 231 ? -12.143 -9.315 5.259 1.00 98.19 231 ALA A C 1
ATOM 1721 O O . ALA A 1 231 ? -11.839 -8.598 4.301 1.00 98.19 231 ALA A O 1
ATOM 1722 N N . ALA A 1 232 ? -13.243 -10.072 5.263 1.00 98.31 232 ALA A N 1
ATOM 1723 C CA . ALA A 1 232 ? -14.160 -10.149 4.131 1.00 98.31 232 ALA A CA 1
ATOM 1724 C C . ALA A 1 232 ? -14.792 -8.785 3.786 1.00 98.31 232 ALA A C 1
ATOM 1726 O O . ALA A 1 232 ? -14.781 -8.387 2.621 1.00 98.31 232 ALA A O 1
ATOM 1727 N N . GLU A 1 233 ? -15.283 -8.032 4.780 1.00 98.44 233 GLU A N 1
ATOM 1728 C CA . GLU A 1 233 ? -15.894 -6.705 4.581 1.00 98.44 233 GLU A CA 1
ATOM 1729 C C . GLU A 1 233 ? -14.918 -5.699 3.949 1.00 98.44 233 GLU A C 1
ATOM 1731 O O . GLU A 1 233 ? -15.302 -4.873 3.117 1.00 98.44 233 GLU A O 1
ATOM 1736 N N . LEU A 1 234 ? -13.638 -5.768 4.317 1.00 98.38 234 LEU A N 1
ATOM 1737 C CA . LEU A 1 234 ? -12.600 -4.874 3.807 1.00 98.38 234 LEU A CA 1
ATOM 1738 C C . LEU A 1 234 ? -11.911 -5.387 2.534 1.00 98.38 234 LEU A C 1
ATOM 1740 O O . LEU A 1 234 ? -11.090 -4.657 1.962 1.00 98.38 234 LEU A O 1
ATOM 1744 N N . ALA A 1 235 ? -12.268 -6.586 2.061 1.00 98.00 235 ALA A N 1
ATOM 1745 C CA . ALA A 1 235 ? -11.583 -7.312 0.992 1.00 98.00 235 ALA A CA 1
ATOM 1746 C C . ALA A 1 235 ? -10.069 -7.431 1.260 1.00 98.00 235 ALA A C 1
ATOM 1748 O O . ALA A 1 235 ? -9.231 -7.027 0.444 1.00 98.00 235 ALA A O 1
ATOM 1749 N N . LEU A 1 236 ? -9.746 -7.930 2.452 1.00 98.19 236 LEU A N 1
ATOM 1750 C CA . LEU A 1 236 ? -8.413 -8.254 2.953 1.00 98.19 236 LEU A CA 1
ATOM 1751 C C . LEU A 1 236 ? -8.399 -9.712 3.446 1.00 98.19 236 LEU A C 1
ATOM 1753 O O . LEU A 1 236 ? -9.442 -10.351 3.565 1.00 98.19 236 LEU A O 1
ATOM 1757 N N . GLY A 1 237 ? -7.214 -10.251 3.713 1.00 97.38 237 GLY A N 1
ATOM 1758 C CA . GLY A 1 237 ? -7.035 -11.551 4.349 1.00 97.38 237 GLY A CA 1
ATOM 1759 C C . GLY A 1 237 ? -7.216 -11.492 5.866 1.00 97.38 237 GLY A C 1
ATOM 1760 O O . GLY A 1 237 ? -7.007 -10.453 6.496 1.00 97.38 237 GLY A O 1
ATOM 1761 N N . ASP A 1 238 ? -7.577 -12.627 6.451 1.00 95.19 238 ASP A N 1
ATOM 1762 C CA . ASP A 1 238 ? -7.504 -12.835 7.895 1.00 95.19 238 ASP A CA 1
ATOM 1763 C C . ASP A 1 238 ? -6.048 -13.141 8.305 1.00 95.19 238 ASP A C 1
ATOM 1765 O O . ASP A 1 238 ? -5.262 -13.695 7.530 1.00 95.19 238 ASP A O 1
ATOM 1769 N N . SER A 1 239 ? -5.669 -12.761 9.521 1.00 86.50 239 SER A N 1
ATOM 1770 C CA . SER A 1 239 ? -4.415 -13.159 10.151 1.00 86.50 239 SER A CA 1
ATOM 1771 C C . SER A 1 239 ? -4.732 -13.945 11.414 1.00 86.50 239 SER A C 1
ATOM 1773 O O . SER A 1 239 ? -5.176 -13.358 12.395 1.00 86.50 239 SER A O 1
ATOM 1775 N N . GLU A 1 240 ? -4.450 -15.248 11.424 1.00 79.94 240 GLU A N 1
ATOM 1776 C CA . GLU A 1 240 ? -4.686 -16.108 12.596 1.00 79.94 240 GLU A CA 1
ATOM 1777 C C . GLU A 1 240 ? -4.028 -15.553 13.874 1.00 79.94 240 GLU A C 1
ATOM 1779 O O . GLU A 1 240 ? -4.605 -15.619 14.961 1.00 79.94 240 GLU A O 1
ATOM 1784 N N . LEU A 1 241 ? -2.855 -14.929 13.720 1.00 85.06 241 LEU A N 1
ATOM 1785 C CA . LEU A 1 241 ? -2.070 -14.316 14.788 1.00 85.06 241 LEU A CA 1
ATOM 1786 C C . LEU A 1 241 ? -2.039 -12.788 14.675 1.00 85.06 241 LEU A C 1
ATOM 1788 O O . LEU A 1 241 ? -2.022 -12.224 13.578 1.00 85.06 241 LEU A O 1
ATOM 1792 N N . ALA A 1 242 ? -1.946 -12.127 15.830 1.00 89.81 242 ALA A N 1
ATOM 1793 C CA . ALA A 1 242 ? -1.665 -10.701 15.911 1.00 89.81 242 ALA A CA 1
ATOM 1794 C C . ALA A 1 242 ? -0.282 -10.390 15.320 1.00 89.81 242 ALA A C 1
ATOM 1796 O O . ALA A 1 242 ? 0.711 -11.025 15.671 1.00 89.81 242 ALA A O 1
ATOM 1797 N N . TRP A 1 243 ? -0.205 -9.372 14.466 1.00 95.06 243 TRP A N 1
ATOM 1798 C CA . TRP A 1 243 ? 1.037 -8.942 13.811 1.00 95.06 243 TRP A CA 1
ATOM 1799 C C . TRP A 1 243 ? 1.440 -7.511 14.201 1.00 95.06 243 TRP A C 1
ATOM 1801 O O . TRP A 1 243 ? 2.184 -6.831 13.496 1.00 95.06 243 TRP A O 1
ATOM 1811 N N . HIS A 1 244 ? 0.987 -7.045 15.372 1.00 95.75 244 HIS A N 1
ATOM 1812 C CA . HIS A 1 244 ? 1.355 -5.725 15.901 1.00 95.75 244 HIS A CA 1
ATOM 1813 C C . HIS A 1 244 ? 2.878 -5.542 15.981 1.00 95.75 244 HIS A C 1
ATOM 1815 O O . HIS A 1 244 ? 3.392 -4.492 15.597 1.00 95.75 244 HIS A O 1
ATOM 1821 N N . SER A 1 245 ? 3.602 -6.581 16.408 1.00 94.94 245 SER A N 1
ATOM 1822 C CA . SER A 1 245 ? 5.069 -6.612 16.478 1.00 94.94 245 SER A CA 1
ATOM 1823 C C . SER A 1 245 ? 5.737 -7.334 15.301 1.00 94.94 245 SER A C 1
ATOM 1825 O O . SER A 1 245 ? 6.924 -7.117 15.056 1.00 94.94 245 SER A O 1
ATOM 1827 N N . ASP A 1 246 ? 5.003 -8.149 14.540 1.00 95.50 246 ASP A N 1
ATOM 1828 C CA . ASP A 1 246 ? 5.523 -8.804 13.337 1.00 95.50 246 ASP A CA 1
ATOM 1829 C C . ASP A 1 246 ? 5.411 -7.872 12.124 1.00 95.50 246 ASP A C 1
ATOM 1831 O O . ASP A 1 246 ? 4.358 -7.720 11.504 1.00 95.50 246 ASP A O 1
ATOM 1835 N N . ARG A 1 247 ? 6.528 -7.230 11.772 1.00 97.19 247 ARG A N 1
ATOM 1836 C CA . ARG A 1 247 ? 6.605 -6.293 10.639 1.00 97.19 247 ARG A CA 1
ATOM 1837 C C . ARG A 1 247 ? 7.211 -6.928 9.385 1.00 97.19 247 ARG A C 1
ATOM 1839 O O . ARG A 1 247 ? 7.593 -6.208 8.461 1.00 97.19 247 ARG A O 1
ATOM 1846 N N . THR A 1 248 ? 7.285 -8.260 9.331 1.00 97.38 248 THR A N 1
ATOM 1847 C CA . THR A 1 248 ? 7.975 -9.009 8.269 1.00 97.38 248 THR A CA 1
ATOM 1848 C C . THR A 1 248 ? 7.395 -8.713 6.889 1.00 97.38 248 THR A C 1
ATOM 1850 O O . THR A 1 248 ? 8.140 -8.353 5.983 1.00 97.38 248 THR A O 1
ATOM 1853 N N . ALA A 1 249 ? 6.069 -8.755 6.718 1.00 97.50 249 ALA A N 1
ATOM 1854 C CA . ALA A 1 249 ? 5.448 -8.499 5.413 1.00 97.50 249 ALA A CA 1
ATOM 1855 C C . ALA A 1 249 ? 5.678 -7.059 4.908 1.00 97.50 249 ALA A C 1
ATOM 1857 O O . ALA A 1 249 ? 5.860 -6.837 3.710 1.00 97.50 249 ALA A O 1
ATOM 1858 N N . LEU A 1 250 ? 5.718 -6.075 5.815 1.00 98.19 250 LEU A N 1
ATOM 1859 C CA . LEU A 1 250 ? 6.035 -4.686 5.465 1.00 98.19 250 LEU A CA 1
ATOM 1860 C C . LEU A 1 250 ? 7.504 -4.537 5.051 1.00 98.19 250 LEU A C 1
ATOM 1862 O O . LEU A 1 250 ? 7.805 -3.849 4.074 1.00 98.19 250 LEU A O 1
ATOM 1866 N N . ALA A 1 251 ? 8.414 -5.215 5.754 1.00 98.44 251 ALA A N 1
ATOM 1867 C CA . ALA A 1 251 ? 9.824 -5.263 5.384 1.00 98.44 251 ALA A CA 1
ATOM 1868 C C . ALA A 1 251 ? 10.039 -5.978 4.035 1.00 98.44 251 ALA A C 1
ATOM 1870 O O . ALA A 1 251 ? 10.818 -5.503 3.208 1.00 98.44 251 ALA A O 1
ATOM 1871 N N . GLU A 1 252 ? 9.310 -7.068 3.768 1.00 98.50 252 GLU A N 1
ATOM 1872 C CA . GLU A 1 252 ? 9.317 -7.761 2.474 1.00 98.50 252 GLU A CA 1
ATOM 1873 C C . GLU A 1 252 ? 8.869 -6.838 1.334 1.00 98.50 252 GLU A C 1
ATOM 1875 O O . GLU A 1 252 ? 9.514 -6.826 0.280 1.00 98.50 252 GLU A O 1
ATOM 1880 N N . LEU A 1 253 ? 7.822 -6.025 1.544 1.00 98.69 253 LEU A N 1
ATOM 1881 C CA . LEU A 1 253 ? 7.378 -5.030 0.564 1.00 98.69 253 LEU A CA 1
ATOM 1882 C C . LEU A 1 253 ? 8.476 -3.999 0.283 1.00 98.69 253 LEU A C 1
ATOM 1884 O O . LEU A 1 253 ? 8.805 -3.755 -0.877 1.00 98.69 253 LEU A O 1
ATOM 1888 N N . ALA A 1 254 ? 9.078 -3.422 1.326 1.00 98.38 254 ALA A N 1
ATOM 1889 C CA . ALA A 1 254 ? 10.160 -2.453 1.165 1.00 98.38 254 ALA A CA 1
ATOM 1890 C C . ALA A 1 254 ? 11.347 -3.058 0.394 1.00 98.38 254 ALA A C 1
ATOM 1892 O O . ALA A 1 254 ? 11.840 -2.467 -0.568 1.00 98.38 254 ALA A O 1
ATOM 1893 N N . ALA A 1 255 ? 11.761 -4.276 0.753 1.00 98.56 255 ALA A N 1
ATOM 1894 C CA . ALA A 1 255 ? 12.835 -4.987 0.067 1.00 98.56 255 ALA A CA 1
ATOM 1895 C C . ALA A 1 255 ? 12.490 -5.289 -1.402 1.00 98.56 255 ALA A C 1
ATOM 1897 O O . ALA A 1 255 ? 13.359 -5.211 -2.272 1.00 98.56 255 ALA A O 1
ATOM 1898 N N . LEU A 1 256 ? 11.234 -5.627 -1.701 1.00 98.69 256 LEU A N 1
ATOM 1899 C CA . LEU A 1 256 ? 10.759 -5.827 -3.068 1.00 98.69 256 LEU A CA 1
ATOM 1900 C C . LEU A 1 256 ? 10.858 -4.539 -3.894 1.00 98.69 256 LEU A C 1
ATOM 1902 O O . LEU A 1 256 ? 11.397 -4.577 -5.001 1.00 98.69 256 LEU A O 1
ATOM 1906 N N . LEU A 1 257 ? 10.408 -3.407 -3.346 1.00 98.38 257 LEU A N 1
ATOM 1907 C CA . LEU A 1 257 ? 10.496 -2.101 -4.006 1.00 98.38 257 LEU A CA 1
ATOM 1908 C C . LEU A 1 257 ? 11.954 -1.699 -4.282 1.00 98.38 257 LEU A C 1
ATOM 1910 O O . LEU A 1 257 ? 12.258 -1.213 -5.371 1.00 98.38 257 LEU A O 1
ATOM 1914 N N . VAL A 1 258 ? 12.880 -1.991 -3.361 1.00 98.56 258 VAL A N 1
ATOM 1915 C CA . VAL A 1 258 ? 14.325 -1.784 -3.577 1.00 98.56 258 VAL A CA 1
ATOM 1916 C C . VAL A 1 258 ? 14.851 -2.630 -4.742 1.00 98.56 258 VAL A C 1
ATOM 1918 O O . VAL A 1 258 ? 15.596 -2.119 -5.579 1.00 98.56 258 VAL A O 1
ATOM 1921 N N . ARG A 1 259 ? 14.452 -3.906 -4.848 1.00 98.56 259 ARG A N 1
ATOM 1922 C CA . ARG A 1 259 ? 14.872 -4.780 -5.964 1.00 98.56 259 ARG A CA 1
ATOM 1923 C C . ARG A 1 259 ? 14.327 -4.312 -7.314 1.00 98.56 259 ARG A C 1
ATOM 1925 O O . ARG A 1 259 ? 15.053 -4.363 -8.311 1.00 98.56 259 ARG A O 1
ATOM 1932 N N . ILE A 1 260 ? 13.078 -3.843 -7.346 1.00 98.56 260 ILE A N 1
ATOM 1933 C CA . ILE A 1 260 ? 12.485 -3.232 -8.543 1.00 98.56 260 ILE A CA 1
ATOM 1934 C C . ILE A 1 260 ? 13.309 -2.003 -8.937 1.00 98.56 260 ILE A C 1
ATOM 1936 O O . ILE A 1 260 ? 13.779 -1.926 -10.070 1.00 98.56 260 ILE A O 1
ATOM 1940 N N . ASN A 1 261 ? 13.573 -1.096 -7.991 1.00 98.00 261 ASN A N 1
ATOM 1941 C CA . ASN A 1 261 ? 14.357 0.109 -8.250 1.00 98.00 261 ASN A CA 1
ATOM 1942 C C . ASN A 1 261 ? 15.769 -0.209 -8.768 1.00 98.00 261 ASN A C 1
ATOM 1944 O O . ASN A 1 261 ? 16.208 0.384 -9.745 1.00 98.00 261 ASN A O 1
ATOM 1948 N N . GLY A 1 262 ? 16.462 -1.194 -8.187 1.00 98.38 262 GLY A N 1
ATOM 1949 C CA . GLY A 1 262 ? 17.779 -1.622 -8.673 1.00 98.38 262 GLY A CA 1
ATOM 1950 C C . GLY A 1 262 ? 17.755 -2.145 -10.116 1.00 98.38 262 GLY A C 1
ATOM 1951 O O . GLY A 1 262 ? 18.663 -1.867 -10.898 1.00 98.38 262 GLY A O 1
ATOM 1952 N N . SER A 1 263 ? 16.686 -2.848 -10.500 1.00 98.44 263 SER A N 1
ATOM 1953 C CA . SER A 1 263 ? 16.506 -3.353 -11.870 1.00 98.44 263 SER A CA 1
ATOM 1954 C C . SER A 1 263 ? 16.251 -2.212 -12.863 1.00 98.44 263 SER A C 1
ATOM 1956 O O . SER A 1 263 ? 16.810 -2.203 -13.960 1.00 98.44 263 SER A O 1
ATOM 1958 N N . LEU A 1 264 ? 15.458 -1.216 -12.457 1.00 98.25 264 LEU A N 1
ATOM 1959 C CA . LEU A 1 264 ? 15.199 -0.008 -13.245 1.00 98.25 264 LEU A CA 1
ATOM 1960 C C . LEU A 1 264 ? 16.439 0.887 -13.353 1.00 98.25 264 LEU A C 1
ATOM 1962 O O . LEU A 1 264 ? 16.700 1.430 -14.422 1.00 98.25 264 LEU A O 1
ATOM 1966 N N . ALA A 1 265 ? 17.237 0.993 -12.290 1.00 98.00 265 ALA A N 1
ATOM 1967 C CA . ALA A 1 265 ? 18.485 1.750 -12.288 1.00 98.00 265 ALA A CA 1
ATOM 1968 C C . ALA A 1 265 ? 19.496 1.178 -13.290 1.00 98.00 265 ALA A C 1
ATOM 1970 O O . ALA A 1 265 ? 20.116 1.937 -14.026 1.00 98.00 265 ALA A O 1
ATOM 1971 N N . LYS A 1 266 ? 19.605 -0.155 -13.384 1.00 97.69 266 LYS A N 1
ATOM 1972 C CA . LYS A 1 266 ? 20.426 -0.821 -14.408 1.00 97.69 266 LYS A CA 1
ATOM 1973 C C . LYS A 1 266 ? 19.978 -0.429 -15.817 1.00 97.69 266 LYS A C 1
ATOM 1975 O O . LYS A 1 266 ? 20.808 -0.051 -16.634 1.00 97.69 266 LYS A O 1
ATOM 1980 N N . LEU A 1 267 ? 18.675 -0.509 -16.100 1.00 96.56 267 LEU A N 1
ATOM 1981 C CA . LEU A 1 267 ? 18.120 -0.076 -17.387 1.00 96.56 267 LEU A CA 1
ATOM 1982 C C . LEU A 1 267 ? 18.462 1.397 -17.657 1.00 96.56 267 LEU A C 1
ATOM 1984 O O . LEU A 1 267 ? 18.943 1.722 -18.738 1.00 96.56 267 LEU A O 1
ATOM 1988 N N . GLY A 1 268 ? 18.256 2.272 -16.670 1.00 95.69 268 GLY A N 1
ATOM 1989 C CA . GLY A 1 268 ? 18.563 3.697 -16.774 1.00 95.69 268 GLY A CA 1
ATOM 1990 C C . GLY A 1 268 ? 20.034 3.974 -17.090 1.00 95.69 268 GLY A C 1
ATOM 1991 O O . GLY A 1 268 ? 20.318 4.738 -18.009 1.00 95.69 268 GLY A O 1
ATOM 1992 N N . GLU A 1 269 ? 20.962 3.320 -16.391 1.00 95.69 269 GLU A N 1
ATOM 1993 C CA . GLU A 1 269 ? 22.405 3.464 -16.622 1.00 95.69 269 GLU A CA 1
ATOM 1994 C C . GLU A 1 269 ? 22.805 2.995 -18.028 1.00 95.69 269 GLU A C 1
ATOM 1996 O O . GLU A 1 269 ? 23.525 3.698 -18.737 1.00 95.69 269 GLU A O 1
ATOM 2001 N N . ASP A 1 270 ? 22.279 1.854 -18.481 1.00 94.56 270 ASP A N 1
ATOM 2002 C CA . ASP A 1 270 ? 22.509 1.379 -19.846 1.00 94.56 270 ASP A CA 1
ATOM 2003 C C . ASP A 1 270 ? 21.991 2.380 -20.889 1.00 94.56 270 ASP A C 1
ATOM 2005 O O . ASP A 1 270 ? 22.662 2.629 -21.892 1.00 94.56 270 ASP A O 1
ATOM 2009 N N . CYS A 1 271 ? 20.818 2.983 -20.657 1.00 93.44 271 CYS A N 1
ATOM 2010 C CA . CYS A 1 271 ? 20.288 4.034 -21.521 1.00 93.44 271 CYS A CA 1
ATOM 2011 C C . CYS A 1 271 ? 21.200 5.265 -21.540 1.00 93.44 271 CYS A C 1
ATOM 2013 O O . CYS A 1 271 ? 21.491 5.775 -22.621 1.00 93.44 271 CYS A O 1
ATOM 2015 N N . ILE A 1 272 ? 21.681 5.720 -20.379 1.00 92.62 272 ILE A N 1
ATOM 2016 C CA . ILE A 1 272 ? 22.608 6.854 -20.273 1.00 92.62 272 ILE A CA 1
ATOM 2017 C C . ILE A 1 272 ? 23.884 6.575 -21.070 1.00 92.62 272 ILE A C 1
ATOM 2019 O O . ILE A 1 272 ? 24.305 7.421 -21.856 1.00 92.62 272 ILE A O 1
ATOM 2023 N N . ILE A 1 273 ? 24.483 5.392 -20.908 1.00 92.38 273 ILE A N 1
ATOM 2024 C CA . ILE A 1 273 ? 25.707 4.999 -21.618 1.00 92.38 273 ILE A CA 1
ATOM 2025 C C . ILE A 1 273 ? 25.459 4.889 -23.127 1.00 92.38 273 ILE A C 1
ATOM 2027 O O . ILE A 1 273 ? 26.236 5.431 -23.912 1.00 92.38 273 ILE A O 1
ATOM 2031 N N . GLY A 1 274 ? 24.382 4.219 -23.543 1.00 91.81 274 GLY A N 1
ATOM 2032 C CA . GLY A 1 274 ? 24.072 4.013 -24.960 1.00 91.81 274 GLY A CA 1
ATOM 2033 C C . GLY A 1 274 ? 23.717 5.302 -25.707 1.00 91.81 274 GLY A C 1
ATOM 2034 O O . GLY A 1 274 ? 23.931 5.376 -26.914 1.00 91.81 274 GLY A O 1
ATOM 2035 N N . CYS A 1 275 ? 23.213 6.321 -25.004 1.00 91.25 275 CYS A N 1
ATOM 2036 C CA . CYS A 1 275 ? 22.876 7.624 -25.588 1.00 91.25 275 CYS A CA 1
ATOM 2037 C C . CYS A 1 275 ? 24.058 8.600 -25.670 1.00 91.25 275 CYS A C 1
ATOM 2039 O O . CYS A 1 275 ? 23.889 9.692 -26.213 1.00 91.25 275 CYS A O 1
ATOM 2041 N N . ARG A 1 276 ? 25.233 8.268 -25.115 1.00 90.25 276 ARG A N 1
ATOM 2042 C CA . ARG A 1 276 ? 26.396 9.165 -25.188 1.00 90.25 276 ARG A CA 1
ATOM 2043 C C . ARG A 1 276 ? 26.796 9.416 -26.637 1.00 90.25 276 ARG A C 1
ATOM 2045 O O . ARG A 1 276 ? 26.713 8.507 -27.461 1.00 90.25 276 ARG A O 1
ATOM 2052 N N . THR A 1 277 ? 27.265 10.625 -26.935 1.00 88.56 277 THR A N 1
ATOM 2053 C CA . THR A 1 277 ? 27.598 11.068 -28.298 1.00 88.56 277 THR A CA 1
ATOM 2054 C C . THR A 1 277 ? 28.619 10.159 -28.978 1.00 88.56 277 THR A C 1
ATOM 2056 O O . THR A 1 277 ? 28.481 9.856 -30.156 1.00 88.56 277 THR A O 1
ATOM 2059 N N . GLU A 1 278 ? 29.618 9.679 -28.237 1.00 89.69 278 GLU A N 1
ATOM 2060 C CA . GLU A 1 278 ? 30.640 8.765 -28.745 1.00 89.69 278 GLU A CA 1
ATOM 2061 C C . GLU A 1 278 ? 30.126 7.341 -29.022 1.00 89.69 278 GLU A C 1
ATOM 2063 O O . GLU A 1 278 ? 30.806 6.578 -29.706 1.00 89.69 278 GLU A O 1
ATOM 2068 N N . MET A 1 279 ? 28.951 6.981 -28.492 1.00 89.00 279 MET A N 1
ATOM 2069 C CA . MET A 1 279 ? 28.330 5.666 -28.674 1.00 89.00 279 MET A CA 1
ATOM 2070 C C . MET A 1 279 ? 27.191 5.726 -29.694 1.00 89.00 279 MET A C 1
ATOM 2072 O O . MET A 1 279 ? 27.212 4.991 -30.676 1.00 89.00 279 MET A O 1
ATOM 2076 N N . GLY A 1 280 ? 26.196 6.591 -29.470 1.00 86.69 280 GLY A N 1
ATOM 2077 C CA . GLY A 1 280 ? 25.057 6.785 -30.374 1.00 86.69 280 GLY A CA 1
ATOM 2078 C C . GLY A 1 280 ? 24.215 5.526 -30.623 1.00 86.69 280 GLY A C 1
ATOM 2079 O O . GLY A 1 280 ? 23.539 5.432 -31.644 1.00 86.69 280 GLY A O 1
ATOM 2080 N N . GLU A 1 281 ? 24.265 4.546 -29.719 1.00 89.75 281 GLU A N 1
ATOM 2081 C CA . GLU A 1 281 ? 23.629 3.231 -29.880 1.00 89.75 281 GLU A CA 1
ATOM 2082 C C . GLU A 1 281 ? 22.140 3.259 -29.516 1.00 89.75 281 GLU A C 1
ATOM 2084 O O . GLU A 1 281 ? 21.349 2.478 -30.045 1.00 89.75 281 GLU A O 1
ATOM 2089 N N . LEU A 1 282 ? 21.752 4.162 -28.611 1.00 89.75 282 LEU A N 1
ATOM 2090 C CA . LEU A 1 282 ? 20.378 4.359 -28.164 1.00 89.75 282 LEU A CA 1
ATOM 2091 C C . LEU A 1 282 ? 19.953 5.811 -28.372 1.00 89.75 282 LEU A C 1
ATOM 2093 O O . LEU A 1 282 ? 20.741 6.742 -28.224 1.00 89.75 282 LEU A O 1
ATOM 2097 N N . LYS A 1 283 ? 18.669 6.001 -28.678 1.00 86.38 283 LYS A N 1
ATOM 2098 C CA . LYS A 1 283 ? 18.048 7.320 -28.796 1.00 86.38 283 LYS A CA 1
ATOM 2099 C C . LYS A 1 283 ? 16.769 7.360 -27.972 1.00 86.38 283 LYS A C 1
ATOM 2101 O O . LYS A 1 283 ? 15.883 6.527 -28.153 1.00 86.38 283 LYS A O 1
ATOM 2106 N N . LEU A 1 284 ? 16.670 8.339 -27.076 1.00 82.31 284 LEU A N 1
ATOM 2107 C CA . LEU A 1 284 ? 15.460 8.591 -26.293 1.00 82.31 284 LEU A CA 1
ATOM 2108 C C . LEU A 1 284 ? 14.438 9.395 -27.110 1.00 82.31 284 LEU A C 1
ATOM 2110 O O . LEU A 1 284 ? 14.799 10.144 -28.017 1.00 82.31 284 LEU A O 1
ATOM 2114 N N . TRP A 1 285 ? 13.157 9.246 -26.764 1.00 69.12 285 TRP A N 1
ATOM 2115 C CA . TRP A 1 285 ? 12.024 9.852 -27.477 1.00 69.12 285 TRP A CA 1
ATOM 2116 C C . TRP A 1 285 ? 12.118 11.385 -27.576 1.00 69.12 285 TRP A C 1
ATOM 2118 O O . TRP A 1 285 ? 11.870 11.951 -28.637 1.00 69.12 285 TRP A O 1
ATOM 2128 N N . SER A 1 286 ? 12.492 12.069 -26.491 1.00 64.81 286 SER A N 1
ATOM 2129 C CA . SER A 1 286 ? 12.730 13.518 -26.485 1.00 64.81 286 SER A CA 1
ATOM 2130 C C . SER A 1 286 ? 13.535 13.930 -25.251 1.00 64.81 286 SER A C 1
ATOM 2132 O O . SER A 1 286 ? 13.111 13.641 -24.135 1.00 64.81 286 SER A O 1
ATOM 2134 N N . GLY A 1 287 ? 14.662 14.620 -25.441 1.00 58.75 287 GLY A N 1
ATOM 2135 C CA . GLY A 1 287 ? 15.517 15.138 -24.357 1.00 58.75 287 GLY A CA 1
ATOM 2136 C C . GLY A 1 287 ? 15.444 16.655 -24.156 1.00 58.75 287 GLY A C 1
ATOM 2137 O O . GLY A 1 287 ? 16.248 17.209 -23.414 1.00 58.75 287 GLY A O 1
ATOM 2138 N N . GLY A 1 288 ? 14.520 17.337 -24.846 1.00 61.38 288 GLY A N 1
ATOM 2139 C CA . GLY A 1 288 ? 14.623 18.781 -25.067 1.00 61.38 288 GLY A CA 1
ATOM 2140 C C . GLY A 1 288 ? 15.811 19.125 -25.979 1.00 61.38 288 GLY A C 1
ATOM 2141 O O . GLY A 1 288 ? 16.764 18.361 -26.112 1.00 61.38 288 GLY A O 1
ATOM 2142 N N . GLY A 1 289 ? 15.740 20.258 -26.675 1.00 55.94 289 GLY A N 1
ATOM 2143 C CA . GLY A 1 289 ? 16.871 20.762 -27.453 1.00 55.94 289 GLY A CA 1
ATOM 2144 C C . GLY A 1 289 ? 17.735 21.653 -26.571 1.00 55.94 289 GLY A C 1
ATOM 2145 O O . GLY A 1 289 ? 17.254 22.684 -26.110 1.00 55.94 289 GLY A O 1
ATOM 2146 N N . SER A 1 290 ? 18.999 21.292 -26.349 1.00 58.69 290 SER A N 1
ATOM 2147 C CA . SER A 1 290 ? 19.970 22.273 -25.860 1.00 58.69 290 SER A CA 1
ATOM 2148 C C . SER A 1 290 ? 20.500 23.051 -27.054 1.00 58.69 290 SER A C 1
ATOM 2150 O O . SER A 1 290 ? 21.084 22.468 -27.966 1.00 58.69 290 SER A O 1
ATOM 2152 N N . SER A 1 291 ? 20.315 24.368 -27.050 1.00 62.34 291 SER A N 1
ATOM 2153 C CA . SER A 1 291 ? 20.787 25.258 -28.115 1.00 62.34 291 SER A CA 1
ATOM 2154 C C . SER A 1 291 ? 22.316 25.332 -28.223 1.00 62.34 291 SER A C 1
ATOM 2156 O O . SER A 1 291 ? 22.826 25.958 -29.145 1.00 62.34 291 SER A O 1
ATOM 2158 N N . THR A 1 292 ? 23.049 24.736 -27.278 1.00 66.62 292 THR A N 1
ATOM 2159 C CA . THR A 1 292 ? 24.517 24.776 -27.195 1.00 66.62 292 THR A CA 1
ATOM 2160 C C . THR A 1 292 ? 25.175 23.403 -27.337 1.00 66.62 292 THR A C 1
ATOM 2162 O O . THR A 1 292 ? 26.402 23.330 -27.338 1.00 66.62 292 THR A O 1
ATOM 2165 N N . MET A 1 293 ? 24.403 22.315 -27.463 1.00 70.25 293 MET A N 1
ATOM 2166 C CA . MET A 1 293 ? 24.972 20.991 -27.736 1.00 70.25 293 MET A CA 1
ATOM 2167 C C . MET A 1 293 ? 25.159 20.786 -29.249 1.00 70.25 293 MET A C 1
ATOM 2169 O O . MET A 1 293 ? 24.259 21.146 -30.012 1.00 70.25 293 MET A O 1
ATOM 2173 N N . PRO A 1 294 ? 26.285 20.196 -29.699 1.00 62.44 294 PRO A N 1
ATOM 2174 C CA . PRO A 1 294 ? 26.414 19.717 -31.073 1.00 62.44 294 PRO A CA 1
ATOM 2175 C C . PRO A 1 294 ? 25.331 18.658 -31.323 1.00 62.44 294 PRO A C 1
ATOM 2177 O O . PRO A 1 294 ? 25.217 17.724 -30.527 1.00 62.44 294 PRO A O 1
ATOM 2180 N N . GLN A 1 295 ? 24.507 18.844 -32.359 1.00 56.12 295 GLN A N 1
ATOM 2181 C CA . GLN A 1 295 ? 23.459 17.883 -32.734 1.00 56.12 295 GLN A CA 1
ATOM 2182 C C . GLN A 1 295 ? 24.030 16.675 -33.469 1.00 56.12 295 GLN A C 1
ATOM 2184 O O . GLN A 1 295 ? 24.950 16.880 -34.294 1.00 56.12 295 GLN A O 1
#

Secondary structure (DSSP, 8-state):
------------TT--SSTTT-TTTHHHH--HHHHHTTSHHHHHHHHHHHHHHHHHHHHHHTSS-HHHHHHHHHHHHH----GGGGHHHHHHHSSSHHHHHHHHHHHH--HHHHTTTTTT--HHHHHHHHHHHHHHHHHHHHHHHHHHHHHHHHHHHHHTTT-B--EEETTEEES--BHHHHHHHHHHHHHHHHHHHHHHHHHHSB-----TTSS-TTT-TTHHHHHHHHHHHHT-B--SS--SS--HHHHHHHHHHHHHHHHHHHHHHHHHHHTSTTT-----S-----TTS--

Sequence (295 aa):
MITYDAPVKQVPLSVATSPFDSSIYRELLRDADVGELFTDGAVVRAMMRVEGALAKVQGRLGLIPKASAAAIDNAMRELQVDPASLAPGTRAAGIPAPALVDALRDALQAPEHAHYLHWGATSQDIMDTGLVLRLRGVCDIVEDRLTRLLRALARQAATHAELPLAARTRPQIATPPRIGAVVAAWGAPLLVQREALAQLRPRLLRVSLAGAAGNSAALGDQVEQLRAELAAELALGDSELAWHSDRTALAELAALLVRINGSLAKLGEDCIIGCRTEMGELKLWSGGGSSTMPQ

Radius of gyration: 25.49 Å; chains: 1; bounding box: 65×44×72 Å

pLDDT: mean 91.41, std 13.29, range [30.66, 98.81]

Foldseek 3Di:
DDDDPDPDPDDDPQDDPDLCSDPVRVVPPHDPQLVVCPPLQNLLLLLLCLQLLLLLLCCVVVVDPVVLSVLSNVLSVPDGDDSVQQVVVCVVVVHRQVSSLVVSLVVSVCVVNSVCGCQLFDSLLSNLLSVLLSV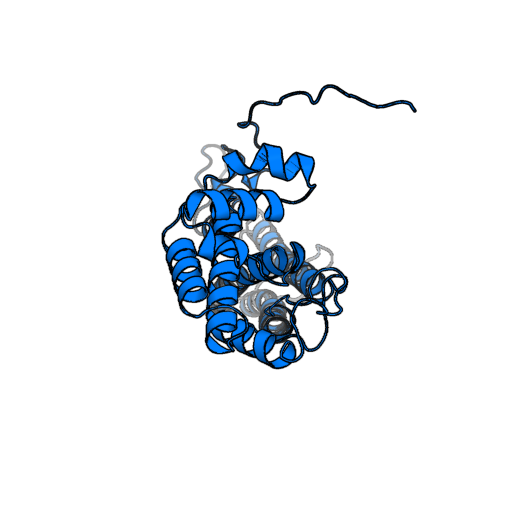VSVLVVLLVVLVVLLVVLLVVLVVQVPAWDQDADPNDTDDIDTVSVVSVVLSVLSVVLSVLSVVLQQVRFAGAGQGDPNPSPRVPPCRQVSRCSSCVSSVGHYDPGHCSVPCPSVVSVVVSVVSNVVSVVVVVVVQVVCVDPVRVNDDDPDDDDDPPDDD